Protein AF-A0AAD9SG92-F1 (afdb_monomer_lite)

Organism: Phomopsis amygdali (NCBI:txid1214568)

Foldseek 3Di:
DDDDDDDDDDPDDPDPPPDPDPDDDDDDDDDDDDDDDPPPDPDAFAEDQDPVVVLVVLVVLLVVVVVVLCVVPPPDPDCPDPPDDDPVVSVVVNVVSLVVSLVVVLVSQQSYDYVNHGGHSVCCCVPRVDDPPPPPPDDDDDDDDDDDDPDPPPPDDDDDVVVVVVVVVVVVVVVVVVVVVVVCVVPVVVVVVVVVVVVVVVVVVVVVVVVVVVVVVVVVVVVPPDDDDDDDDDPPCPVCVVVVVCVVPPDDPCPVVVVVVVVVVVVVVVVCVVCVVVVVVVVVVVVVVVVVVVVVD

Secondary structure (DSSP, 8-state):
-------------SS-SSS------------------TT--SS--EEES-HHHHHHHHHHHHHHHHHHHHHHS---TT--STTS-S-HHHHHHHHHHHHHHHHHHHHHGGGEEETTEEPPTTTHHHHHS--TT---S-----------------------HHHHHHHHHHHHHHHHHHHHHHHHHHHHHHHHHHHHHHHHHHHHHHHHHHHHHHHHHHHHHHHTSPPPP-----TTGGGSHHHHTTTTSPPPTTHHHHHHHHHHHHHHHHHHHHHHHHHHHHHHHHHHHHHHHHHT-

Sequence (297 aa):
MNKPARRRSSYKNIEDQQQQTNASSSTSNSSNSNNGNVMDGAHRKIELQSPEDLTFLINNVRRAAEEHINAAFPPVDGQDDAAAGEDELRVRIERLVTDYISQTFTLAAPNLSINGFDLDAKTFPAVYLGSPATSSSGRNLRRRGGDSQPQEEVQYEAFDARRRARVEELAREEEDLMREIAALKRRVPAAAAKTYADGFWEGVRVDEEALAKALEAAAAAAAALPGGQDQEEDEEDRKNGSKTILDGIGPLERQAGVEASYEGVVETLGRLKREMPATVAKMERARVAGEYVVTER

pLDDT: mean 75.0, std 22.47, range [32.25, 98.25]

Structure (mmCIF, N/CA/C/O backbone):
data_AF-A0AAD9SG92-F1
#
_entry.id   AF-A0AAD9SG92-F1
#
loop_
_atom_site.group_PDB
_atom_site.id
_atom_site.type_symbol
_atom_site.label_atom_id
_atom_site.label_alt_id
_atom_site.label_comp_id
_atom_site.label_asym_id
_atom_site.label_entity_id
_atom_site.label_seq_id
_atom_site.pdbx_PDB_ins_code
_atom_site.Cartn_x
_atom_site.Cartn_y
_atom_site.Cartn_z
_atom_site.occupancy
_atom_site.B_iso_or_equiv
_atom_site.auth_seq_id
_atom_site.auth_comp_id
_atom_site.auth_asym_id
_atom_site.auth_atom_id
_atom_site.pdbx_PDB_model_num
ATOM 1 N N . MET A 1 1 ? 65.707 -33.047 -11.954 1.00 39.81 1 MET A N 1
ATOM 2 C CA . MET A 1 1 ? 66.405 -31.846 -11.452 1.00 39.81 1 MET A CA 1
ATOM 3 C C . MET A 1 1 ? 65.447 -30.656 -11.446 1.00 39.81 1 MET A C 1
ATOM 5 O O . MET A 1 1 ? 64.705 -30.504 -12.400 1.00 39.81 1 MET A O 1
ATOM 9 N N . ASN A 1 2 ? 65.503 -29.874 -10.361 1.00 39.81 2 ASN A N 1
ATOM 10 C CA . ASN A 1 2 ? 64.906 -28.558 -10.056 1.00 39.81 2 ASN A CA 1
ATOM 11 C C . ASN A 1 2 ? 63.372 -28.346 -9.972 1.00 39.81 2 ASN A C 1
ATOM 13 O O . ASN A 1 2 ? 62.651 -28.229 -10.953 1.00 39.81 2 ASN A O 1
ATOM 17 N N . LYS A 1 3 ? 62.939 -28.209 -8.708 1.00 43.59 3 LYS A N 1
ATOM 18 C CA . LYS A 1 3 ? 61.742 -27.545 -8.143 1.00 43.59 3 LYS A CA 1
ATOM 19 C C . LYS A 1 3 ? 61.950 -25.997 -8.086 1.00 43.59 3 LYS A C 1
ATOM 21 O O . LYS A 1 3 ? 63.087 -25.586 -8.301 1.00 43.59 3 LYS A O 1
ATOM 26 N N . PRO A 1 4 ? 61.038 -25.171 -7.501 1.00 60.19 4 PRO A N 1
ATOM 27 C CA . PRO A 1 4 ? 59.568 -25.053 -7.654 1.00 60.19 4 PRO A CA 1
ATOM 28 C C . PRO A 1 4 ? 59.048 -23.579 -7.663 1.00 60.19 4 PRO A C 1
ATOM 30 O O . PRO A 1 4 ? 59.747 -22.677 -7.225 1.00 60.19 4 PRO A O 1
ATOM 33 N N . ALA A 1 5 ? 57.760 -23.356 -7.973 1.00 47.22 5 ALA A N 1
ATOM 34 C CA . ALA A 1 5 ? 56.862 -22.482 -7.185 1.00 47.22 5 ALA A CA 1
ATOM 35 C C . ALA A 1 5 ? 55.392 -22.663 -7.619 1.00 47.22 5 ALA A C 1
ATOM 37 O O . ALA A 1 5 ? 54.997 -22.327 -8.729 1.00 47.22 5 ALA A O 1
ATOM 38 N N . ARG A 1 6 ? 54.571 -23.209 -6.715 1.00 52.03 6 ARG A N 1
ATOM 39 C CA . ARG A 1 6 ? 53.101 -23.212 -6.777 1.00 52.03 6 ARG A CA 1
ATOM 40 C C . ARG A 1 6 ? 52.584 -21.964 -6.062 1.00 52.03 6 ARG A C 1
ATOM 42 O O . ARG A 1 6 ? 53.073 -21.705 -4.965 1.00 52.03 6 ARG A O 1
ATOM 49 N N . ARG A 1 7 ? 51.497 -21.348 -6.544 1.00 49.50 7 ARG A N 1
ATOM 50 C CA . ARG A 1 7 ? 50.403 -20.869 -5.674 1.00 49.50 7 ARG A CA 1
ATOM 51 C C . ARG A 1 7 ? 49.099 -20.619 -6.445 1.00 49.50 7 ARG A C 1
ATOM 53 O O . ARG A 1 7 ? 49.091 -20.051 -7.525 1.00 49.50 7 ARG A O 1
ATOM 60 N N . ARG A 1 8 ? 48.028 -21.146 -5.845 1.00 45.16 8 ARG A N 1
ATOM 61 C CA . ARG A 1 8 ? 46.594 -21.029 -6.158 1.00 45.16 8 ARG A CA 1
ATOM 62 C C . ARG A 1 8 ? 46.022 -19.722 -5.577 1.00 45.16 8 ARG A C 1
ATOM 64 O O . ARG A 1 8 ? 46.641 -19.168 -4.671 1.00 45.16 8 ARG A O 1
ATOM 71 N N . SER A 1 9 ? 44.761 -19.434 -5.936 1.00 36.25 9 SER A N 1
ATOM 72 C CA . SER A 1 9 ? 43.824 -18.454 -5.334 1.00 36.25 9 SER A CA 1
ATOM 73 C C . SER A 1 9 ? 43.926 -17.061 -5.972 1.00 36.25 9 SER A C 1
ATOM 75 O O . SER A 1 9 ? 45.031 -16.576 -6.152 1.00 36.25 9 SER A O 1
ATOM 77 N N . SER A 1 10 ? 42.847 -16.388 -6.385 1.00 46.06 10 SER A N 1
ATOM 78 C CA . SER A 1 10 ? 41.641 -16.136 -5.586 1.00 46.06 10 SER A CA 1
ATOM 79 C C . SER A 1 10 ? 40.408 -15.747 -6.427 1.00 46.06 10 SER A C 1
ATOM 81 O O . SER A 1 10 ? 40.326 -14.632 -6.936 1.00 46.06 10 SER A O 1
ATOM 83 N N . TYR A 1 11 ? 39.400 -16.624 -6.472 1.00 40.91 11 TYR A N 1
ATOM 84 C CA . TYR A 1 11 ? 37.999 -16.190 -6.451 1.00 40.91 11 TYR A CA 1
ATOM 85 C C . TYR A 1 11 ? 37.641 -15.998 -4.975 1.00 40.91 11 TYR A C 1
ATOM 87 O O . TYR A 1 11 ? 37.481 -16.979 -4.252 1.00 40.91 11 TYR A O 1
ATOM 95 N N . LYS A 1 12 ? 37.636 -14.747 -4.512 1.00 45.66 12 LYS A N 1
ATOM 96 C CA . LYS A 1 12 ? 37.085 -14.315 -3.220 1.00 45.66 12 LYS A CA 1
ATOM 97 C C . LYS A 1 12 ? 36.934 -12.797 -3.261 1.00 45.66 12 LYS A C 1
ATOM 99 O O . LYS A 1 12 ? 37.864 -12.063 -2.963 1.00 45.66 12 LYS A O 1
ATOM 104 N N . ASN A 1 13 ? 35.775 -12.353 -3.711 1.00 49.06 13 ASN A N 1
ATOM 105 C CA . ASN A 1 13 ? 35.203 -11.045 -3.425 1.00 49.06 13 ASN A CA 1
ATOM 106 C C . ASN A 1 13 ? 33.699 -11.300 -3.392 1.00 49.06 13 ASN A C 1
ATOM 108 O O . ASN A 1 13 ? 33.213 -12.013 -4.264 1.00 49.06 13 ASN A O 1
ATOM 112 N N . ILE A 1 14 ? 33.003 -10.737 -2.403 1.00 48.69 14 ILE A N 1
ATOM 113 C CA . ILE A 1 14 ? 31.664 -11.125 -1.910 1.00 48.69 14 ILE A CA 1
ATOM 114 C C . ILE A 1 14 ? 31.737 -12.199 -0.803 1.00 48.69 14 ILE A C 1
ATOM 116 O O . ILE A 1 14 ? 31.305 -13.320 -1.012 1.00 48.69 14 ILE A O 1
ATOM 120 N N . GLU A 1 15 ? 32.323 -11.860 0.357 1.00 51.66 15 GLU A N 1
ATOM 121 C CA . GLU A 1 15 ? 31.832 -12.334 1.680 1.00 51.66 15 GLU A CA 1
ATOM 122 C C . GLU A 1 15 ? 32.485 -11.682 2.921 1.00 51.66 15 GLU A C 1
ATOM 124 O O . GLU A 1 15 ? 32.114 -12.032 4.030 1.00 51.66 15 GLU A O 1
ATOM 129 N N . ASP A 1 16 ? 33.359 -10.672 2.788 1.00 44.03 16 ASP A N 1
ATOM 130 C CA . ASP A 1 16 ? 34.022 -10.027 3.947 1.00 44.03 16 ASP A CA 1
ATOM 131 C C . ASP A 1 16 ? 33.776 -8.501 4.044 1.00 44.03 16 ASP A C 1
ATOM 133 O O . ASP A 1 16 ? 34.681 -7.721 4.329 1.00 44.03 16 ASP A O 1
ATOM 137 N N . GLN A 1 17 ? 32.533 -8.045 3.834 1.00 45.56 17 GLN A N 1
ATOM 138 C CA . GLN A 1 17 ? 32.073 -6.730 4.338 1.00 45.56 17 GLN A CA 1
ATOM 139 C C . GLN A 1 17 ? 31.156 -6.850 5.567 1.00 45.56 17 GLN A C 1
ATOM 141 O O . GLN A 1 17 ? 30.499 -5.895 5.970 1.00 45.56 17 GLN A O 1
ATOM 146 N N . GLN A 1 18 ? 31.148 -8.017 6.210 1.00 49.84 18 GLN A N 1
ATOM 147 C CA . GLN A 1 18 ? 30.479 -8.241 7.487 1.00 49.84 18 GLN A CA 1
ATOM 148 C C . GLN A 1 18 ? 31.439 -8.963 8.430 1.00 49.84 18 GLN A C 1
ATOM 150 O O . GLN A 1 18 ? 31.379 -10.180 8.522 1.00 49.84 18 GLN A O 1
ATOM 155 N N . GLN A 1 19 ? 32.336 -8.207 9.079 1.00 50.66 19 GLN A N 1
ATOM 156 C CA . GLN A 1 19 ? 32.990 -8.487 10.379 1.00 50.66 19 GLN A CA 1
ATOM 157 C C . GLN A 1 19 ? 34.381 -7.832 10.446 1.00 50.66 19 GLN A C 1
ATOM 159 O O . GLN A 1 19 ? 35.392 -8.518 10.349 1.00 50.66 19 GLN A O 1
ATOM 164 N N . GLN A 1 20 ? 34.437 -6.504 10.627 1.00 45.53 20 GLN A N 1
ATOM 165 C CA . GLN A 1 20 ? 35.488 -5.802 11.397 1.00 45.53 20 GLN A CA 1
ATOM 166 C C . GLN A 1 20 ? 35.261 -4.279 11.395 1.00 45.53 20 GLN A C 1
ATOM 168 O O . GLN A 1 20 ? 36.028 -3.512 10.830 1.00 45.53 20 GLN A O 1
ATOM 173 N N . THR A 1 21 ? 34.214 -3.828 12.085 1.00 39.38 21 THR A N 1
ATOM 174 C CA . THR A 1 21 ? 34.150 -2.469 12.656 1.00 39.38 21 THR A CA 1
ATOM 175 C C . THR A 1 21 ? 33.446 -2.533 14.011 1.00 39.38 21 THR A C 1
ATOM 177 O O . THR A 1 21 ? 32.389 -1.951 14.210 1.00 39.38 21 THR A O 1
ATOM 180 N N . ASN A 1 22 ? 34.026 -3.289 14.944 1.00 40.34 22 ASN A N 1
ATOM 181 C CA . ASN A 1 22 ? 33.689 -3.231 16.365 1.00 40.34 22 ASN A CA 1
ATOM 182 C C . ASN A 1 22 ? 34.985 -3.015 17.149 1.00 40.34 22 ASN A C 1
ATOM 184 O O . ASN A 1 22 ? 35.621 -3.982 17.549 1.00 40.34 22 ASN A O 1
ATOM 188 N N . ALA A 1 23 ? 35.386 -1.750 17.300 1.00 36.56 23 ALA A N 1
ATOM 189 C CA . ALA A 1 23 ? 36.148 -1.218 18.436 1.00 36.56 23 ALA A CA 1
ATOM 190 C C . ALA A 1 23 ? 36.556 0.231 18.133 1.00 36.56 23 ALA A C 1
ATOM 192 O O . ALA A 1 23 ? 37.613 0.457 17.552 1.00 36.56 23 ALA A O 1
ATOM 193 N N . SER A 1 24 ? 35.715 1.203 18.503 1.00 37.16 24 SER A N 1
ATOM 194 C CA . SER A 1 24 ? 36.112 2.547 18.967 1.00 37.16 24 SER A CA 1
ATOM 195 C C . SER A 1 24 ? 34.866 3.337 19.365 1.00 37.16 24 SER A C 1
ATOM 197 O O . SER A 1 24 ? 34.124 3.865 18.546 1.00 37.16 24 SER A O 1
ATOM 199 N N . SER A 1 25 ? 34.651 3.363 20.670 1.00 35.06 25 SER A N 1
ATOM 200 C CA . SER A 1 25 ? 33.728 4.190 21.435 1.00 35.06 25 SER A CA 1
ATOM 201 C C . SER A 1 25 ? 33.950 5.697 21.244 1.00 35.06 25 SER A C 1
ATOM 203 O O . SER A 1 25 ? 35.076 6.163 21.403 1.00 35.06 25 SER A O 1
ATOM 205 N N . SER A 1 26 ? 32.877 6.473 21.057 1.00 32.72 26 SER A N 1
ATOM 206 C CA . SER A 1 26 ? 32.620 7.687 21.859 1.00 32.72 26 SER A CA 1
ATOM 207 C C . SER A 1 26 ? 31.221 8.279 21.608 1.00 32.72 26 SER A C 1
ATOM 209 O O . SER A 1 26 ? 30.942 8.926 20.609 1.00 32.72 26 SER A O 1
ATOM 211 N N . THR A 1 27 ? 30.350 8.025 22.586 1.00 34.97 27 THR A N 1
ATOM 212 C CA . THR A 1 27 ? 29.541 9.026 23.300 1.00 34.97 27 THR A CA 1
ATOM 213 C C . THR A 1 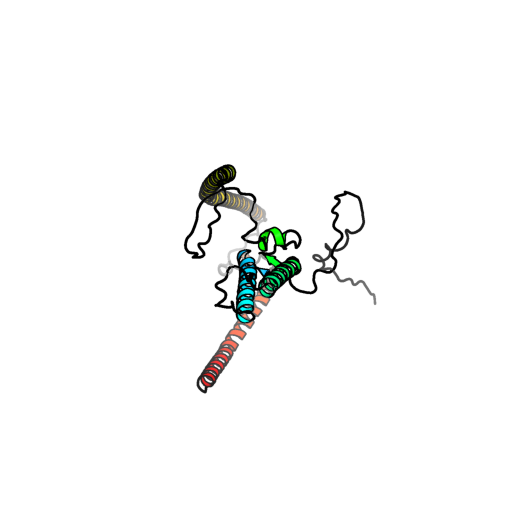27 ? 28.572 9.918 22.510 1.00 34.97 27 THR A C 1
ATOM 215 O O . THR A 1 27 ? 28.905 11.020 22.086 1.00 34.97 27 THR A O 1
ATOM 218 N N . SER A 1 28 ? 27.291 9.546 22.522 1.00 37.75 28 SER A N 1
ATOM 219 C CA . SER A 1 28 ? 26.209 10.514 22.759 1.00 37.75 28 SER A CA 1
ATOM 220 C C . SER A 1 28 ? 25.032 9.841 23.466 1.00 37.75 28 SER A C 1
ATOM 222 O O . SER A 1 28 ? 24.484 8.838 23.020 1.00 37.75 28 SER A O 1
ATOM 224 N N . ASN A 1 29 ? 24.704 10.401 24.628 1.00 38.34 29 ASN A N 1
ATOM 225 C CA . ASN A 1 29 ? 23.563 10.069 25.468 1.00 38.34 29 ASN A CA 1
ATOM 226 C C . ASN A 1 29 ? 22.246 10.236 24.700 1.00 38.34 29 ASN A C 1
ATOM 228 O O . ASN A 1 29 ? 21.940 11.337 24.251 1.00 38.34 29 ASN A O 1
ATOM 232 N N . SER A 1 30 ? 21.406 9.205 24.710 1.00 32.25 30 SER A N 1
ATOM 233 C CA . SER A 1 30 ? 19.964 9.403 24.831 1.00 32.25 30 SER A CA 1
ATOM 234 C C . SER A 1 30 ? 19.439 8.373 25.821 1.00 32.25 30 SER A C 1
ATOM 236 O O . SER A 1 30 ? 19.411 7.170 25.573 1.00 32.25 30 SER A O 1
ATOM 238 N N . SER A 1 31 ? 19.147 8.869 27.013 1.00 40.81 31 SER A N 1
ATOM 239 C CA . SER A 1 31 ? 18.538 8.166 28.129 1.00 40.81 31 SER A CA 1
ATOM 240 C C . SER A 1 31 ? 17.199 7.557 27.715 1.00 40.81 31 SER A C 1
ATOM 242 O O . SER A 1 31 ? 16.202 8.272 27.656 1.00 40.81 31 SER A O 1
ATOM 244 N N . ASN A 1 32 ? 17.164 6.244 27.479 1.00 38.31 32 ASN A N 1
ATOM 245 C CA . ASN A 1 32 ? 15.918 5.489 27.433 1.00 38.31 32 ASN A CA 1
ATOM 246 C C . ASN A 1 32 ? 15.883 4.532 28.628 1.00 38.31 32 ASN A C 1
ATOM 248 O O . ASN A 1 32 ? 16.367 3.402 28.577 1.00 38.31 32 ASN A O 1
ATOM 252 N N . SER A 1 33 ? 15.354 5.033 29.743 1.00 43.56 33 SER A N 1
ATOM 253 C CA . SER A 1 33 ? 14.901 4.189 30.842 1.00 43.56 33 SER A CA 1
ATOM 254 C C . SER A 1 33 ? 13.787 3.289 30.326 1.00 43.56 33 SER A C 1
ATOM 256 O O . SER A 1 33 ? 12.711 3.787 30.020 1.00 43.56 33 SER A O 1
ATOM 258 N N . ASN A 1 34 ? 14.040 1.984 30.247 1.00 41.41 34 ASN A N 1
ATOM 259 C CA . ASN A 1 34 ? 13.085 0.954 30.661 1.00 41.41 34 ASN A CA 1
ATOM 260 C C . ASN A 1 34 ? 13.789 -0.404 30.739 1.00 41.41 34 ASN A C 1
ATOM 262 O O . ASN A 1 34 ? 13.730 -1.243 29.845 1.00 41.41 34 ASN A O 1
ATOM 266 N N . ASN A 1 35 ? 14.460 -0.603 31.872 1.00 49.84 35 ASN A N 1
ATOM 267 C CA . ASN A 1 35 ? 14.677 -1.930 32.427 1.00 49.84 35 ASN A CA 1
ATOM 268 C C . ASN A 1 35 ? 13.321 -2.501 32.861 1.00 49.84 35 ASN A C 1
ATOM 270 O O . ASN A 1 35 ? 12.731 -1.994 33.814 1.00 49.84 35 ASN A O 1
ATOM 274 N N . GLY A 1 36 ? 12.865 -3.569 32.205 1.00 39.88 36 GLY A N 1
ATOM 275 C CA . GLY A 1 36 ? 11.794 -4.413 32.736 1.00 39.88 36 GLY A CA 1
ATOM 276 C C . GLY A 1 36 ? 10.981 -5.153 31.681 1.00 39.88 36 GLY A C 1
ATOM 277 O O . GLY A 1 36 ? 9.888 -4.706 31.373 1.00 39.88 36 GLY A O 1
ATOM 278 N N . ASN A 1 37 ? 11.509 -6.256 31.136 1.00 43.06 37 ASN A N 1
ATOM 279 C CA . ASN A 1 37 ? 10.926 -7.610 31.230 1.00 43.06 37 ASN A CA 1
ATOM 280 C C . ASN A 1 37 ? 11.642 -8.561 30.253 1.00 43.06 37 ASN A C 1
ATOM 282 O O . ASN A 1 37 ? 11.245 -8.745 29.108 1.00 43.06 37 ASN A O 1
ATOM 286 N N . VAL A 1 38 ? 12.716 -9.199 30.715 1.00 43.81 38 VAL A N 1
ATOM 287 C CA . VAL A 1 38 ? 13.363 -10.310 30.001 1.00 43.81 38 VAL A CA 1
ATOM 288 C C . VAL A 1 38 ? 12.619 -11.598 30.370 1.00 43.81 38 VAL A C 1
ATOM 290 O O . VAL A 1 38 ? 13.134 -12.388 31.148 1.00 43.81 38 VAL A O 1
ATOM 293 N N . MET A 1 39 ? 11.377 -11.752 29.895 1.00 49.69 39 MET A N 1
ATOM 294 C CA . MET A 1 39 ? 10.595 -13.009 29.917 1.00 49.69 39 MET A CA 1
ATOM 295 C C . MET A 1 39 ? 9.552 -13.079 28.777 1.00 49.69 39 MET A C 1
ATOM 297 O O . MET A 1 39 ? 8.598 -13.847 28.865 1.00 49.69 39 MET A O 1
ATOM 301 N N . ASP A 1 40 ? 9.694 -12.294 27.707 1.00 51.31 40 ASP A N 1
ATOM 302 C CA . ASP A 1 40 ? 8.686 -12.227 26.640 1.00 51.31 40 ASP A CA 1
ATOM 303 C C . ASP A 1 40 ? 9.164 -13.031 25.417 1.00 51.31 40 ASP A C 1
ATOM 305 O O . ASP A 1 40 ? 10.058 -12.593 24.694 1.00 51.31 40 ASP A O 1
ATOM 309 N N . GLY A 1 41 ? 8.653 -14.256 25.219 1.00 56.00 41 GLY A N 1
ATOM 310 C CA . GLY A 1 41 ? 8.983 -15.030 24.009 1.00 56.00 41 GLY A CA 1
ATOM 311 C C . GLY A 1 41 ? 8.959 -16.559 24.072 1.00 56.00 41 GLY A C 1
ATOM 312 O O . GLY A 1 41 ? 9.518 -17.190 23.178 1.00 56.00 41 GLY A O 1
ATOM 313 N N . ALA A 1 42 ? 8.339 -17.198 25.070 1.00 61.53 42 ALA A N 1
ATOM 314 C CA . ALA A 1 42 ? 8.137 -18.654 25.003 1.00 61.53 42 ALA A CA 1
ATOM 315 C C . ALA A 1 42 ? 6.990 -19.051 24.047 1.00 61.53 42 ALA A C 1
ATOM 317 O O . ALA A 1 42 ? 6.990 -20.152 23.494 1.00 61.53 42 ALA A O 1
ATOM 318 N N . HIS A 1 43 ? 6.025 -18.153 23.818 1.00 70.88 43 HIS A N 1
ATOM 319 C CA . HIS A 1 43 ? 4.826 -18.414 23.022 1.00 70.88 43 HIS A CA 1
ATOM 320 C C . HIS A 1 43 ? 4.536 -17.253 22.070 1.00 70.88 43 HIS A C 1
ATOM 322 O O . HIS A 1 43 ? 4.873 -16.105 22.352 1.00 70.88 43 HIS A O 1
ATOM 328 N N . ARG A 1 44 ? 3.931 -17.563 20.917 1.00 85.31 44 ARG A N 1
ATOM 329 C CA . ARG A 1 44 ? 3.493 -16.541 19.961 1.00 85.31 44 ARG A CA 1
ATOM 330 C C . ARG A 1 44 ? 2.343 -15.741 20.567 1.00 85.31 44 ARG A C 1
ATOM 332 O O . ARG A 1 44 ? 1.426 -16.338 21.129 1.00 85.31 44 ARG A O 1
ATOM 339 N N . LYS A 1 45 ? 2.397 -14.419 20.402 1.00 90.75 45 LYS A N 1
ATOM 340 C CA . LYS A 1 45 ? 1.280 -13.525 20.711 1.00 90.75 45 LYS A CA 1
ATOM 341 C C . LYS A 1 45 ? 0.075 -13.869 19.835 1.00 90.75 45 LYS A C 1
ATOM 343 O O . LYS A 1 45 ? 0.224 -14.400 18.730 1.00 90.75 45 LYS A O 1
ATOM 348 N N . ILE A 1 46 ? -1.113 -13.608 20.363 1.00 92.19 46 ILE A N 1
ATOM 349 C CA . ILE A 1 46 ? -2.375 -13.805 19.658 1.00 92.19 46 ILE A CA 1
ATOM 350 C C . ILE A 1 46 ? -2.668 -12.520 18.881 1.00 92.19 46 ILE A C 1
ATOM 352 O O . ILE A 1 46 ? -2.935 -11.483 19.482 1.00 92.19 46 ILE A O 1
ATOM 356 N N . GLU A 1 47 ? -2.617 -12.610 17.554 1.0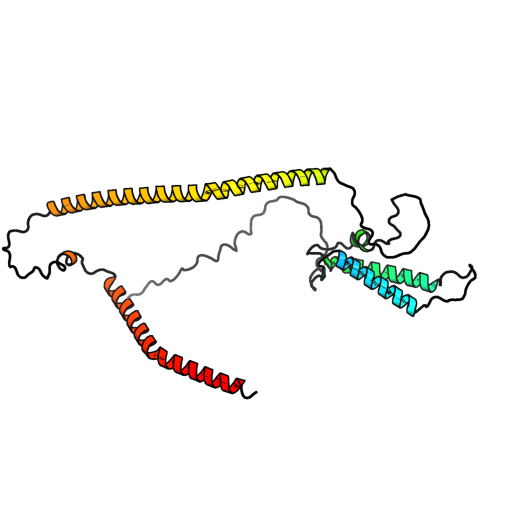0 93.38 47 GLU A N 1
ATOM 357 C CA . GLU A 1 47 ? -2.923 -11.504 16.645 1.00 93.38 47 GLU A CA 1
ATOM 358 C C . GLU A 1 47 ? -4.426 -11.447 16.350 1.00 93.38 47 GLU A C 1
ATOM 360 O O . GLU A 1 47 ? -5.019 -12.424 15.885 1.00 93.38 47 GLU A O 1
ATOM 365 N N . LEU A 1 48 ? -5.024 -10.283 16.569 1.00 92.88 48 LEU A N 1
ATOM 366 C CA . LEU A 1 48 ? -6.393 -9.952 16.193 1.00 92.88 48 LEU A CA 1
ATOM 367 C C . LEU A 1 48 ? -6.380 -9.076 14.935 1.00 92.88 48 LEU A C 1
ATOM 369 O O . LEU A 1 48 ? -5.503 -8.221 14.769 1.00 92.88 48 LEU A O 1
ATOM 373 N N . GLN A 1 49 ? -7.350 -9.293 14.042 1.00 91.00 49 GLN A N 1
ATOM 374 C CA . GLN A 1 49 ? -7.460 -8.532 12.791 1.00 91.00 49 GLN A CA 1
ATOM 375 C C . GLN A 1 49 ? -8.015 -7.130 13.051 1.00 91.00 49 GLN A C 1
ATOM 377 O O . GLN A 1 49 ? -7.686 -6.174 12.349 1.00 91.00 49 GLN A O 1
ATOM 382 N N . SER A 1 50 ? -8.868 -6.995 14.066 1.00 90.12 50 SER A N 1
ATOM 383 C CA . SER A 1 50 ? -9.533 -5.738 14.383 1.00 90.12 50 SER A CA 1
ATOM 384 C C . SER A 1 50 ? -9.715 -5.545 15.896 1.00 90.12 50 SER A C 1
ATOM 386 O O . SER A 1 50 ? -9.725 -6.516 16.658 1.00 90.12 50 SER A O 1
ATOM 388 N N . PRO A 1 51 ? -9.884 -4.295 16.365 1.00 89.00 51 PRO A N 1
ATOM 389 C CA . PRO A 1 51 ? -10.314 -4.034 17.739 1.00 89.00 51 PRO A CA 1
ATOM 390 C C . PRO A 1 51 ? -11.742 -4.525 18.023 1.00 89.00 51 PRO A C 1
ATOM 392 O O . PRO A 1 51 ? -12.076 -4.769 19.181 1.00 89.00 51 PRO A O 1
ATOM 395 N N . GLU A 1 52 ? -12.568 -4.713 16.991 1.00 89.75 52 GLU A N 1
ATOM 396 C CA . GLU A 1 52 ? -13.926 -5.259 17.113 1.00 89.75 52 GLU A CA 1
ATOM 397 C C . GLU A 1 52 ? -13.907 -6.747 17.485 1.00 89.75 52 GLU A C 1
ATOM 399 O O . GLU A 1 52 ? -14.750 -7.208 18.252 1.00 89.75 52 GLU A O 1
ATOM 404 N N . ASP A 1 53 ? -12.899 -7.496 17.031 1.00 91.25 53 ASP A N 1
ATOM 405 C CA . ASP A 1 53 ? -12.733 -8.906 17.402 1.00 91.25 53 ASP A CA 1
ATOM 406 C C . ASP A 1 53 ? -12.525 -9.043 18.919 1.00 91.25 53 ASP A C 1
ATOM 408 O O . ASP A 1 53 ? -13.086 -9.927 19.569 1.00 91.25 53 ASP A O 1
ATOM 412 N N . LEU A 1 54 ? -11.735 -8.138 19.506 1.00 90.62 54 LEU A N 1
ATOM 413 C CA . LEU A 1 54 ? -11.456 -8.127 20.939 1.00 90.62 54 LEU A CA 1
ATOM 414 C C . LEU A 1 54 ? -12.715 -7.809 21.755 1.00 90.62 54 LEU A C 1
ATOM 416 O O . LEU A 1 54 ? -12.994 -8.484 22.749 1.00 90.62 54 LEU A O 1
ATOM 420 N N . THR A 1 55 ? -13.485 -6.799 21.345 1.00 91.44 55 THR A N 1
ATOM 421 C CA . THR A 1 55 ? -14.736 -6.441 22.030 1.00 91.44 55 THR A CA 1
ATOM 422 C C . THR A 1 55 ? -15.774 -7.550 21.887 1.00 91.44 55 THR A C 1
ATOM 424 O O . THR A 1 55 ? -16.452 -7.881 22.861 1.00 91.44 55 THR A O 1
ATOM 427 N N . PHE A 1 56 ? -15.843 -8.199 20.722 1.00 92.19 56 PHE A N 1
ATOM 428 C CA . PHE A 1 56 ? -16.681 -9.371 20.499 1.00 92.19 56 PHE A CA 1
ATOM 429 C C . PHE A 1 56 ? -16.322 -10.520 21.448 1.00 92.19 56 PHE A C 1
ATOM 431 O O . PHE A 1 56 ? -17.215 -11.088 22.076 1.00 92.19 56 PHE A O 1
ATOM 438 N N . LEU A 1 57 ? -15.033 -10.837 21.616 1.00 93.12 57 LEU A N 1
ATOM 439 C CA . LEU A 1 57 ? -14.582 -11.877 22.549 1.00 93.12 57 LEU A CA 1
ATOM 440 C C . LEU A 1 57 ? -14.988 -11.563 23.995 1.00 93.12 57 LEU A C 1
ATOM 442 O O . LEU A 1 57 ? -15.516 -12.437 24.685 1.00 93.12 57 LEU A O 1
ATOM 446 N N . ILE A 1 58 ? -14.797 -10.319 24.440 1.00 92.50 58 ILE A N 1
ATOM 447 C CA . ILE A 1 58 ? -15.191 -9.874 25.785 1.00 92.50 58 ILE A CA 1
ATOM 448 C C . ILE A 1 58 ? -16.709 -10.010 25.973 1.00 92.50 58 ILE A C 1
ATOM 450 O O . ILE A 1 58 ? -17.160 -10.577 26.970 1.00 92.50 58 ILE A O 1
ATOM 454 N N . ASN A 1 59 ? -17.502 -9.540 25.008 1.00 92.38 59 ASN A N 1
ATOM 455 C CA . ASN A 1 59 ? -18.963 -9.587 25.074 1.00 92.38 59 ASN A CA 1
ATOM 456 C C . ASN A 1 59 ? -19.504 -11.018 25.005 1.00 92.38 59 ASN A C 1
ATOM 458 O O . ASN A 1 59 ? -20.441 -11.355 25.724 1.00 92.38 59 ASN A O 1
ATOM 462 N N . ASN A 1 60 ? -18.895 -11.883 24.194 1.00 95.12 60 ASN A N 1
ATOM 463 C CA . ASN A 1 60 ? -19.280 -13.285 24.112 1.00 95.12 60 ASN A CA 1
ATOM 464 C C . ASN A 1 60 ? -19.017 -14.020 25.435 1.00 95.12 60 ASN A C 1
ATOM 466 O O . ASN A 1 60 ? -19.869 -14.780 25.887 1.00 95.12 60 ASN A O 1
ATOM 470 N N . VAL A 1 61 ? -17.876 -13.757 26.086 1.00 95.31 61 VAL A N 1
ATOM 471 C CA . VAL A 1 61 ? -17.574 -14.316 27.415 1.00 95.31 61 VAL A CA 1
ATOM 472 C C . VAL A 1 61 ? -18.540 -13.782 28.471 1.00 95.31 61 VAL A C 1
ATOM 474 O O . VAL A 1 61 ? -19.037 -14.566 29.275 1.00 95.31 61 VAL A O 1
ATOM 477 N N . ARG A 1 62 ? -18.849 -12.478 28.457 1.00 93.94 62 ARG A N 1
ATOM 478 C CA . ARG A 1 62 ? -19.839 -11.879 29.368 1.00 93.94 62 ARG A CA 1
ATOM 479 C C . ARG A 1 62 ? -21.219 -12.514 29.201 1.00 93.94 62 ARG A C 1
ATOM 481 O O . ARG A 1 62 ? -21.779 -12.986 30.182 1.00 93.94 62 ARG A O 1
ATOM 488 N N . ARG A 1 63 ? -21.714 -12.630 27.967 1.00 94.06 63 ARG A N 1
ATOM 489 C CA . ARG A 1 63 ? -23.001 -13.276 27.676 1.00 94.06 63 ARG A CA 1
ATOM 490 C C . ARG A 1 63 ? -23.025 -14.736 28.134 1.00 94.06 63 ARG A C 1
ATOM 492 O O . ARG A 1 63 ? -23.966 -15.150 28.798 1.00 94.06 63 ARG A O 1
ATOM 499 N N . ALA A 1 64 ? -21.980 -15.505 27.830 1.00 95.75 64 ALA A N 1
ATOM 500 C CA . ALA A 1 64 ? -21.888 -16.899 28.267 1.00 95.75 64 ALA A CA 1
ATOM 501 C C . ALA A 1 64 ? -21.858 -17.022 29.802 1.00 95.75 64 ALA A C 1
ATOM 503 O O . ALA A 1 64 ? -22.445 -17.945 30.368 1.00 95.75 64 ALA A O 1
ATOM 504 N N . ALA A 1 65 ? -21.199 -16.083 30.485 1.00 93.88 65 ALA A N 1
ATOM 505 C CA . ALA A 1 65 ? -21.194 -16.019 31.939 1.00 93.88 65 ALA A CA 1
ATOM 506 C C . ALA A 1 65 ? -22.586 -15.700 32.503 1.00 93.88 65 ALA A C 1
ATOM 508 O O . ALA A 1 65 ? -23.021 -16.370 33.435 1.00 93.88 65 ALA A O 1
ATOM 509 N N . GLU A 1 66 ? -23.305 -14.738 31.925 1.00 91.75 66 GLU A N 1
ATOM 510 C CA . GLU A 1 66 ? -24.681 -14.398 32.309 1.00 91.75 66 GLU A CA 1
ATOM 511 C C . GLU A 1 66 ? -25.638 -15.577 32.108 1.00 91.75 66 GLU A C 1
ATOM 513 O O . GLU A 1 66 ? -26.398 -15.913 33.013 1.00 91.75 66 GLU A O 1
ATOM 518 N N . GLU A 1 67 ? -25.568 -16.260 30.963 1.00 93.38 67 GLU A N 1
ATOM 519 C CA . GLU A 1 67 ? -26.354 -17.469 30.689 1.00 93.38 67 GLU A CA 1
ATOM 520 C C . GLU A 1 67 ? -26.091 -18.559 31.738 1.00 93.38 67 GLU A C 1
ATOM 522 O O . GLU A 1 67 ? -27.029 -19.163 32.261 1.00 93.38 67 GLU A O 1
ATOM 527 N N . HIS A 1 68 ? -24.824 -18.776 32.102 1.00 92.25 68 HIS A N 1
ATOM 528 C CA . HIS A 1 68 ? -24.453 -19.772 33.104 1.00 92.25 68 HIS A CA 1
ATOM 529 C C . HIS A 1 68 ? -24.877 -19.368 34.526 1.00 92.25 68 HIS A C 1
ATOM 531 O O . HIS A 1 68 ? -25.276 -20.225 35.316 1.00 92.25 68 HIS A O 1
ATOM 537 N N . ILE A 1 69 ? -24.818 -18.077 34.866 1.00 90.94 69 ILE A N 1
ATOM 538 C CA . ILE A 1 69 ? -25.324 -17.556 36.143 1.00 90.94 69 ILE A CA 1
ATOM 539 C C . ILE A 1 69 ? -26.843 -17.725 36.208 1.00 90.94 69 ILE A C 1
ATOM 541 O O . ILE A 1 69 ? -27.342 -18.234 37.205 1.00 90.94 69 ILE A O 1
ATOM 545 N N . ASN A 1 70 ? -27.567 -17.392 35.137 1.00 89.81 70 ASN A N 1
ATOM 546 C CA . ASN A 1 70 ? -29.020 -17.558 35.053 1.00 89.81 70 ASN A CA 1
ATOM 547 C C . ASN A 1 70 ? -29.448 -19.029 35.131 1.00 89.81 70 ASN A C 1
ATOM 549 O O . ASN A 1 70 ? -30.481 -19.336 35.716 1.00 89.81 70 ASN A O 1
ATOM 553 N N . ALA A 1 71 ? -28.659 -19.947 34.570 1.00 90.75 71 ALA A N 1
ATOM 554 C CA . ALA A 1 71 ? -28.928 -21.379 34.667 1.00 90.75 71 ALA A CA 1
ATOM 555 C C . ALA A 1 71 ? -28.666 -21.939 36.078 1.00 90.75 71 ALA A C 1
ATOM 557 O O . ALA A 1 71 ? -29.418 -22.791 36.549 1.00 90.75 71 ALA A O 1
ATOM 558 N N . ALA A 1 72 ? -27.603 -21.485 36.750 1.00 89.62 72 ALA A N 1
ATOM 559 C CA . ALA A 1 72 ? -27.226 -21.962 38.083 1.00 89.62 72 ALA A CA 1
ATOM 560 C C . ALA A 1 72 ? -28.051 -21.320 39.213 1.00 89.62 72 ALA A C 1
ATOM 562 O O . ALA A 1 72 ? -28.315 -21.967 40.226 1.00 89.62 72 ALA A O 1
ATOM 563 N N . PHE A 1 73 ? -28.458 -20.065 39.025 1.00 85.81 73 PHE A N 1
ATOM 564 C CA . PHE A 1 73 ? -29.248 -19.257 39.952 1.00 85.81 73 PHE A CA 1
ATOM 565 C C . PHE A 1 73 ? -30.443 -18.664 39.190 1.00 85.81 73 PHE A C 1
ATOM 567 O O . PHE A 1 73 ? -30.432 -17.471 38.858 1.00 85.81 73 PHE A O 1
ATOM 574 N N . PRO A 1 74 ? -31.449 -19.494 38.842 1.00 82.94 74 PRO A N 1
ATOM 575 C CA . PRO A 1 74 ? -32.627 -19.019 38.133 1.00 82.94 74 PRO A CA 1
ATOM 576 C C . PRO A 1 74 ? -33.337 -17.935 38.955 1.00 82.94 74 PRO A C 1
ATOM 578 O O . PRO A 1 74 ? -33.429 -18.065 40.180 1.00 82.94 74 PRO A O 1
ATOM 581 N N . PRO A 1 75 ? -33.834 -16.865 38.309 1.00 73.00 75 PRO A N 1
ATOM 582 C CA . PRO A 1 75 ? -34.593 -15.835 39.001 1.00 73.00 75 PRO A CA 1
ATOM 583 C C . PRO A 1 75 ? -35.824 -16.472 39.657 1.00 73.00 75 PRO A C 1
ATOM 585 O O . PRO A 1 75 ? -36.545 -17.251 39.035 1.00 73.00 75 PRO A O 1
ATOM 588 N N . VAL A 1 76 ? -36.030 -16.194 40.944 1.00 72.75 76 VAL A N 1
ATOM 589 C CA . VAL A 1 76 ? -37.156 -16.750 41.698 1.00 72.75 76 VAL A CA 1
ATOM 590 C C . VAL A 1 76 ? -38.405 -15.934 41.368 1.00 72.75 76 VAL A C 1
ATOM 592 O O . VAL A 1 76 ? -38.614 -14.857 41.923 1.00 72.75 76 VAL A O 1
ATOM 595 N N . ASP A 1 77 ? -39.238 -16.446 40.465 1.00 56.28 77 ASP A N 1
ATOM 596 C CA . ASP A 1 77 ? -40.547 -15.864 40.165 1.00 56.28 77 ASP A CA 1
ATOM 597 C C . ASP A 1 77 ? -41.506 -16.134 41.337 1.00 56.28 77 ASP A C 1
ATOM 599 O O . ASP A 1 77 ? -41.978 -17.258 41.524 1.00 56.28 77 ASP A O 1
ATOM 603 N N . GLY A 1 78 ? -41.781 -15.115 42.160 1.00 52.69 78 GLY A N 1
ATOM 604 C CA . GLY A 1 78 ? -42.800 -15.221 43.214 1.00 52.69 78 GLY A CA 1
ATOM 605 C C . GLY A 1 78 ? -42.661 -14.325 44.445 1.00 52.69 78 GLY A C 1
ATOM 606 O O . GLY A 1 78 ? -43.531 -14.391 45.309 1.00 52.69 78 GLY A O 1
ATOM 607 N N . GLN A 1 79 ? -41.630 -13.482 44.556 1.00 50.97 79 GLN A N 1
ATOM 608 C CA . GLN A 1 79 ? -41.529 -12.517 45.658 1.00 50.97 79 GLN A CA 1
ATOM 609 C C . GLN A 1 79 ? -41.945 -11.113 45.185 1.00 50.97 79 GLN A C 1
ATOM 611 O O . GLN A 1 79 ? -41.124 -10.216 45.036 1.00 50.97 79 GLN A O 1
ATOM 616 N N . ASP A 1 80 ? -43.252 -10.938 44.972 1.00 47.66 80 ASP A N 1
ATOM 617 C CA . ASP A 1 80 ? -43.943 -9.665 44.682 1.00 47.66 80 ASP A CA 1
ATOM 618 C C . ASP A 1 80 ? -43.962 -8.672 45.869 1.00 47.66 80 ASP A C 1
ATOM 620 O O . ASP A 1 80 ? -44.736 -7.716 45.886 1.00 47.66 80 ASP A O 1
ATOM 624 N N . ASP A 1 81 ? -43.093 -8.846 46.863 1.00 43.94 81 ASP A N 1
ATOM 625 C CA . ASP A 1 81 ? -42.945 -7.902 47.962 1.00 43.94 81 ASP A CA 1
ATOM 626 C C . ASP A 1 81 ? -41.572 -7.248 47.869 1.00 43.94 81 ASP A C 1
ATOM 628 O O . ASP A 1 81 ? -40.540 -7.915 47.929 1.00 43.94 81 ASP A O 1
ATOM 632 N N . ALA A 1 82 ? -41.583 -5.920 47.758 1.00 48.78 82 ALA A N 1
ATOM 633 C CA . ALA A 1 82 ? -40.457 -4.989 47.700 1.00 48.78 82 ALA A CA 1
ATOM 634 C C . ALA A 1 82 ? -39.533 -5.003 48.951 1.00 48.78 82 ALA A C 1
ATOM 636 O O . ALA A 1 82 ? -39.082 -3.954 49.412 1.00 48.78 82 ALA A O 1
ATOM 637 N N . ALA A 1 83 ? -39.271 -6.177 49.529 1.00 45.69 83 ALA A N 1
ATOM 638 C CA . ALA A 1 83 ? -38.573 -6.391 50.792 1.00 45.69 83 ALA A CA 1
ATOM 639 C C . ALA A 1 83 ? -37.762 -7.708 50.868 1.00 45.69 83 ALA A C 1
ATOM 641 O O . ALA A 1 83 ? -37.382 -8.113 51.965 1.00 45.69 83 ALA A O 1
ATOM 642 N N . ALA A 1 84 ? -37.444 -8.359 49.746 1.00 46.09 84 ALA A N 1
ATOM 643 C CA . ALA A 1 84 ? -36.353 -9.336 49.686 1.00 46.09 84 ALA A CA 1
ATOM 644 C C . ALA A 1 84 ? -35.449 -8.951 48.516 1.00 46.09 84 ALA A C 1
ATOM 646 O O . ALA A 1 84 ? -35.836 -9.080 47.358 1.00 46.09 84 ALA A O 1
ATOM 647 N N . GLY A 1 85 ? -34.301 -8.359 48.850 1.00 50.09 85 GLY A N 1
ATOM 648 C CA . GLY A 1 85 ? -33.336 -7.843 47.887 1.00 50.09 85 GLY A CA 1
ATOM 649 C C . GLY A 1 85 ? -32.966 -8.886 46.841 1.00 50.09 85 GLY A C 1
ATOM 650 O O . GLY A 1 85 ? -32.983 -10.083 47.125 1.00 50.09 85 GLY A O 1
ATOM 651 N N . GLU A 1 86 ? -32.655 -8.401 45.637 1.00 56.00 86 GLU A N 1
ATOM 652 C CA . GLU A 1 86 ? -31.897 -9.122 44.609 1.00 56.00 86 GLU A CA 1
ATOM 653 C C . GLU A 1 86 ? -30.999 -10.164 45.278 1.00 56.00 86 GLU A C 1
ATOM 655 O O . GLU A 1 86 ? -30.232 -9.779 46.161 1.00 56.00 86 GLU A O 1
ATOM 660 N N . ASP A 1 87 ? -31.145 -11.450 44.930 1.00 72.25 87 ASP A N 1
ATOM 661 C CA . ASP A 1 87 ? -30.415 -12.551 45.570 1.00 72.25 87 ASP A CA 1
ATOM 662 C C . ASP A 1 87 ? -28.955 -12.131 45.814 1.00 72.25 87 ASP A C 1
ATOM 664 O O . ASP A 1 87 ? -28.165 -11.995 44.876 1.00 72.25 87 ASP A O 1
ATOM 668 N N . GLU A 1 88 ? -28.622 -11.831 47.077 1.00 83.94 88 GLU A N 1
ATOM 669 C CA . GLU A 1 88 ? -27.356 -11.183 47.432 1.00 83.94 88 GLU A CA 1
ATOM 670 C C . GLU A 1 88 ? -26.172 -12.047 46.982 1.00 83.94 88 GLU A C 1
ATOM 672 O O . GLU A 1 88 ? -25.093 -11.537 46.657 1.00 83.94 88 GLU A O 1
ATOM 677 N N . LEU A 1 89 ? -26.383 -13.369 46.935 1.00 84.50 89 LEU A N 1
ATOM 678 C CA . LEU A 1 89 ? -25.419 -14.328 46.419 1.00 84.50 89 LEU A CA 1
ATOM 679 C C . LEU A 1 89 ? -25.274 -14.189 44.906 1.00 84.50 89 LEU A C 1
ATOM 681 O O . LEU A 1 89 ? -24.139 -14.103 44.439 1.00 84.50 89 LEU A O 1
ATOM 685 N N . ARG A 1 90 ? -26.378 -14.102 44.155 1.00 86.38 90 ARG A N 1
ATOM 686 C CA . ARG A 1 90 ? -26.366 -13.872 42.701 1.00 86.38 90 ARG A CA 1
ATOM 687 C C . ARG A 1 90 ? -25.625 -12.583 42.357 1.00 86.38 90 ARG A C 1
ATOM 689 O O . ARG A 1 90 ? -24.657 -12.640 41.604 1.00 86.38 90 ARG A O 1
ATOM 696 N N . VAL A 1 91 ? -25.978 -11.461 42.987 1.00 87.69 91 VAL A N 1
ATOM 697 C CA . VAL A 1 91 ? -25.320 -10.158 42.764 1.00 87.69 91 VAL A CA 1
ATOM 698 C C . VAL A 1 91 ? -23.829 -10.222 43.109 1.00 87.69 91 VAL A C 1
ATOM 700 O O . VAL A 1 91 ? -22.970 -9.721 42.375 1.00 87.69 91 VAL A O 1
ATOM 703 N N . ARG A 1 92 ? -23.472 -10.878 44.221 1.00 90.56 92 ARG A N 1
ATOM 704 C CA . ARG A 1 92 ? -22.067 -11.049 44.613 1.00 90.56 92 ARG A CA 1
ATOM 705 C C . ARG A 1 92 ? -21.294 -11.914 43.619 1.00 90.56 92 ARG A C 1
ATOM 707 O O . ARG A 1 92 ? -20.132 -11.607 43.349 1.00 90.56 92 ARG A O 1
ATOM 714 N N . ILE A 1 93 ? -21.901 -12.981 43.107 1.00 91.06 93 ILE A N 1
ATOM 715 C CA . ILE A 1 93 ? -21.293 -13.874 42.117 1.00 91.06 93 ILE A CA 1
ATOM 716 C C . ILE A 1 93 ? -21.119 -13.140 40.790 1.00 91.06 93 ILE A C 1
ATOM 718 O O . ILE A 1 93 ? -20.018 -13.159 40.251 1.00 91.06 93 ILE A O 1
ATOM 722 N N . GLU A 1 94 ? -22.137 -12.428 40.308 1.00 90.56 94 GLU A N 1
ATOM 723 C CA . GLU A 1 94 ? -22.054 -11.591 39.104 1.00 90.56 94 GLU A CA 1
ATOM 724 C C . GLU A 1 94 ? -20.902 -10.590 39.197 1.00 90.56 94 GLU A C 1
ATOM 726 O O . GLU A 1 94 ? -20.096 -10.469 38.268 1.00 90.56 94 GLU A O 1
ATOM 731 N N . ARG A 1 95 ? -20.753 -9.933 40.355 1.00 92.38 95 ARG A N 1
ATOM 732 C CA . ARG A 1 95 ? -19.634 -9.022 40.609 1.00 92.38 95 ARG A CA 1
ATOM 733 C C . ARG A 1 95 ? -18.286 -9.741 40.541 1.00 92.38 95 ARG A C 1
ATOM 735 O O . ARG A 1 95 ? -17.385 -9.271 39.856 1.00 92.38 95 ARG A O 1
ATOM 742 N N . LEU A 1 96 ? -18.143 -10.886 41.214 1.00 94.94 96 LEU A N 1
ATOM 743 C CA . LEU A 1 96 ? -16.896 -11.662 41.210 1.00 94.94 96 LEU A CA 1
ATOM 744 C C . LEU A 1 96 ? -16.537 -12.187 39.817 1.00 94.94 96 LEU A C 1
ATOM 746 O O . LEU A 1 96 ? -15.365 -12.191 39.449 1.00 94.94 96 LEU A O 1
ATOM 750 N N . VAL A 1 97 ? -17.529 -12.614 39.039 1.00 94.75 97 VAL A N 1
ATOM 751 C CA . VAL A 1 97 ? -17.335 -13.086 37.665 1.00 94.75 97 VAL A CA 1
ATOM 752 C C . VAL A 1 97 ? -16.931 -11.927 36.756 1.00 94.75 97 VAL A C 1
ATOM 754 O O . VAL A 1 97 ? -15.993 -12.064 35.975 1.00 94.75 97 VAL A O 1
ATOM 757 N N . THR A 1 98 ? -17.558 -10.760 36.904 1.00 93.00 98 THR A N 1
ATOM 758 C CA . THR A 1 98 ? -17.182 -9.546 36.163 1.00 93.00 98 THR A CA 1
ATOM 759 C C . THR A 1 98 ? -15.754 -9.100 36.492 1.00 93.00 98 THR A C 1
ATOM 761 O O . THR A 1 98 ? -14.974 -8.798 35.582 1.00 93.00 98 THR A O 1
ATOM 764 N N . ASP A 1 99 ? -15.385 -9.112 37.777 1.00 94.31 99 ASP A N 1
ATOM 765 C CA . ASP A 1 99 ? -14.027 -8.815 38.244 1.00 94.31 99 ASP A CA 1
ATOM 766 C C . ASP A 1 99 ? -13.023 -9.828 37.661 1.00 94.31 99 ASP A C 1
ATOM 768 O O . ASP A 1 99 ? -11.970 -9.443 37.147 1.00 94.31 99 ASP A O 1
ATOM 772 N N . TYR A 1 100 ? -13.371 -11.120 37.664 1.00 95.38 100 TYR A N 1
ATOM 773 C CA . TYR A 1 100 ? -12.543 -12.193 37.112 1.00 95.38 100 TYR A CA 1
ATOM 774 C C . TYR A 1 100 ? -12.331 -12.060 35.600 1.00 95.38 100 TYR A C 1
ATOM 776 O O . TYR A 1 100 ? -11.198 -12.167 35.126 1.00 95.38 100 TYR A O 1
ATOM 784 N N . ILE A 1 101 ? -13.391 -11.785 34.833 1.00 94.25 101 ILE A N 1
ATOM 785 C CA . ILE A 1 101 ? -13.301 -11.525 33.389 1.00 94.25 101 ILE A CA 1
ATOM 786 C C . ILE A 1 101 ? -12.368 -10.333 33.146 1.00 94.25 101 ILE A C 1
ATOM 788 O O . ILE A 1 101 ? -11.435 -10.426 32.348 1.00 94.25 101 ILE A O 1
ATOM 792 N N . SER A 1 102 ? -12.561 -9.239 33.886 1.00 93.50 102 SER A N 1
ATOM 793 C CA . SER A 1 102 ? -11.739 -8.031 33.761 1.00 93.50 102 SER A CA 1
ATOM 794 C C . SER A 1 102 ? -10.264 -8.313 34.051 1.00 93.50 102 SER A C 1
ATOM 796 O O . SER A 1 102 ? -9.388 -7.923 33.277 1.00 93.50 102 SER A O 1
ATOM 798 N N . GLN A 1 103 ? -9.972 -9.052 35.122 1.00 94.06 103 GLN A N 1
ATOM 799 C CA . GLN A 1 103 ? -8.612 -9.450 35.471 1.00 94.06 103 GLN A CA 1
ATOM 800 C C . GLN A 1 103 ? -7.992 -10.365 34.404 1.00 94.06 103 GLN A C 1
ATOM 802 O O . GLN A 1 103 ? -6.836 -10.173 34.034 1.00 94.06 103 GLN A O 1
ATOM 807 N N . THR A 1 104 ? -8.759 -11.318 33.874 1.00 94.50 104 THR A N 1
ATOM 808 C CA . THR A 1 104 ? -8.291 -12.285 32.869 1.00 94.50 104 THR A CA 1
ATOM 809 C C . THR A 1 104 ? -7.853 -11.583 31.590 1.00 94.50 104 THR A C 1
ATOM 811 O O . THR A 1 104 ? -6.730 -11.785 31.130 1.00 94.50 104 THR A O 1
ATOM 814 N N . PHE A 1 105 ? -8.691 -10.698 31.048 1.00 93.44 105 PHE A N 1
ATOM 815 C CA . PHE A 1 105 ? -8.347 -9.948 29.840 1.00 93.44 105 PHE A CA 1
ATOM 816 C C . PHE A 1 105 ? -7.227 -8.927 30.083 1.00 93.44 105 PHE A C 1
ATOM 818 O O . PHE A 1 105 ? -6.371 -8.751 29.221 1.00 93.44 105 PHE A O 1
ATOM 825 N N . THR A 1 106 ? -7.156 -8.322 31.273 1.00 93.44 106 THR A N 1
ATOM 826 C CA . THR A 1 106 ? -6.046 -7.420 31.634 1.00 93.44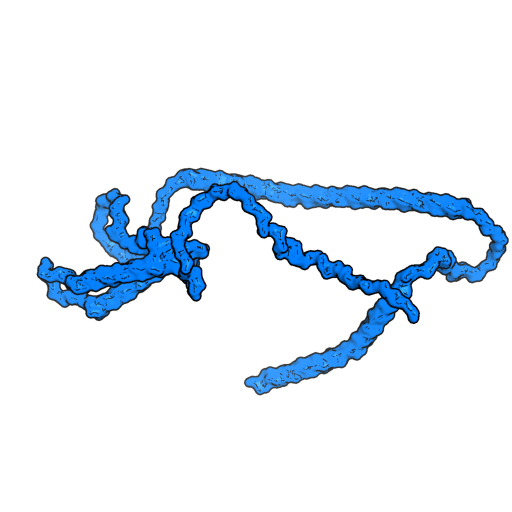 106 THR A CA 1
ATOM 827 C C . THR A 1 106 ? -4.702 -8.156 31.689 1.00 93.44 106 THR A C 1
ATOM 829 O O . THR A 1 106 ? -3.692 -7.631 31.229 1.00 93.44 106 THR A O 1
ATOM 832 N N . LEU A 1 107 ? -4.677 -9.383 32.220 1.00 93.38 107 LEU A N 1
ATOM 833 C CA . LEU A 1 107 ? -3.476 -10.226 32.250 1.00 93.38 107 LEU A CA 1
ATOM 834 C C . LEU A 1 107 ? -3.133 -10.816 30.876 1.00 93.38 107 LEU A C 1
ATOM 836 O O . LEU A 1 107 ? -1.965 -11.095 30.605 1.00 93.38 107 LEU A O 1
ATOM 840 N N . ALA A 1 108 ? -4.133 -11.004 30.013 1.00 92.38 108 ALA A N 1
ATOM 841 C CA . ALA A 1 108 ? -3.945 -11.470 28.644 1.00 92.38 108 ALA A CA 1
ATOM 842 C C . ALA A 1 108 ? -3.452 -10.363 27.698 1.00 92.38 108 ALA A C 1
ATOM 844 O O . ALA A 1 108 ? -2.759 -10.682 26.737 1.00 92.38 108 ALA A O 1
ATOM 845 N N . ALA A 1 109 ? -3.750 -9.088 27.985 1.00 91.75 109 ALA A N 1
ATOM 846 C CA . ALA A 1 109 ? -3.374 -7.926 27.174 1.00 91.75 109 ALA A CA 1
ATOM 847 C C . ALA A 1 109 ? -1.928 -7.942 26.625 1.00 91.75 109 ALA A C 1
ATOM 849 O O . ALA A 1 109 ? -1.785 -7.823 25.414 1.00 91.75 109 ALA A O 1
ATOM 850 N N . PRO A 1 110 ? -0.857 -8.175 27.416 1.00 90.88 110 PRO A N 1
ATOM 851 C CA . PRO A 1 110 ? 0.513 -8.170 26.884 1.00 90.88 110 PRO A CA 1
ATOM 852 C C . PRO A 1 110 ? 0.803 -9.301 25.879 1.00 90.88 110 PRO A C 1
ATOM 854 O O . PRO A 1 110 ? 1.771 -9.223 25.125 1.00 90.88 110 PRO A O 1
ATOM 857 N N . ASN A 1 111 ? -0.029 -10.347 25.854 1.00 90.81 111 ASN A N 1
ATOM 858 C CA . ASN A 1 111 ? 0.069 -11.466 24.914 1.00 90.81 111 ASN A CA 1
ATOM 859 C C . ASN A 1 111 ? -0.876 -11.317 23.707 1.00 90.81 111 ASN A C 1
ATOM 861 O O . ASN A 1 111 ? -0.979 -12.242 22.900 1.00 90.81 111 ASN A O 1
ATOM 865 N N . LEU A 1 112 ? -1.576 -10.186 23.597 1.00 91.69 112 LEU A N 1
ATOM 866 C CA . LEU A 1 112 ? -2.496 -9.857 22.516 1.00 91.69 112 LEU A CA 1
ATOM 867 C C . LEU A 1 112 ? -1.927 -8.701 21.693 1.00 91.69 112 LEU A C 1
ATOM 869 O O . LEU A 1 112 ? -1.450 -7.702 22.235 1.00 91.69 112 LEU A O 1
ATOM 873 N N . SER A 1 113 ? -2.038 -8.824 20.381 1.00 92.81 113 SER A N 1
ATOM 874 C CA . SER A 1 113 ? -1.668 -7.788 19.424 1.00 92.81 113 SER A CA 1
ATOM 875 C C . SER A 1 113 ? -2.808 -7.573 18.435 1.00 92.81 113 SER A C 1
ATOM 877 O O . SER A 1 113 ? -3.529 -8.503 18.083 1.00 92.81 113 SER A O 1
ATOM 879 N N . ILE A 1 114 ? -3.021 -6.327 18.020 1.00 91.38 114 ILE A N 1
ATOM 880 C CA . ILE A 1 114 ? -4.038 -5.960 17.026 1.00 91.38 114 ILE A CA 1
ATOM 881 C C . ILE A 1 114 ? -3.295 -5.381 15.834 1.00 91.38 114 ILE A C 1
ATOM 883 O O . ILE A 1 114 ? -2.669 -4.330 15.965 1.00 91.38 114 ILE A O 1
ATOM 887 N N . ASN A 1 115 ? -3.343 -6.049 14.680 1.00 90.81 115 ASN A N 1
ATOM 888 C CA . ASN A 1 115 ? -2.582 -5.646 13.490 1.00 90.81 115 ASN A CA 1
ATOM 889 C C . ASN A 1 115 ? -1.087 -5.382 13.781 1.00 90.81 115 ASN A C 1
ATOM 891 O O . ASN A 1 115 ? -0.509 -4.426 13.262 1.00 90.81 115 ASN A O 1
ATOM 895 N N . GLY A 1 116 ? -0.465 -6.195 14.644 1.00 86.88 116 GLY A N 1
ATOM 896 C CA . GLY A 1 116 ? 0.932 -6.029 15.053 1.00 86.88 116 GLY A CA 1
ATOM 897 C C . GLY A 1 116 ? 1.209 -4.917 16.077 1.00 86.88 116 GLY A C 1
ATOM 898 O O . GLY A 1 116 ? 2.375 -4.674 16.387 1.00 86.88 116 GLY A O 1
ATOM 899 N N . PHE A 1 117 ? 0.184 -4.246 16.619 1.00 87.06 117 PHE A N 1
ATOM 900 C CA . PHE A 1 117 ? 0.329 -3.320 17.747 1.00 87.06 117 PHE A CA 1
ATOM 901 C C . PHE A 1 117 ? 0.069 -4.032 19.075 1.00 87.06 117 PHE A C 1
ATOM 903 O O . PHE A 1 117 ? -0.991 -4.628 19.266 1.00 87.06 117 PHE A O 1
ATOM 910 N N . ASP A 1 118 ? 1.021 -3.932 20.000 1.00 88.50 118 ASP A N 1
ATOM 911 C CA . ASP A 1 118 ? 0.916 -4.517 21.337 1.00 88.50 118 ASP A CA 1
ATOM 912 C C . ASP A 1 118 ? -0.094 -3.767 22.218 1.00 88.50 118 ASP A C 1
ATOM 914 O O . ASP A 1 118 ? -0.161 -2.532 22.213 1.00 88.50 118 ASP A O 1
ATOM 918 N N . LEU A 1 119 ? -0.851 -4.514 23.025 1.00 87.50 119 LEU A N 1
ATOM 919 C CA . LEU A 1 119 ? -1.757 -3.944 24.019 1.00 87.50 119 LEU A CA 1
ATOM 920 C C . LEU A 1 119 ? -1.050 -3.783 25.373 1.00 87.50 119 LEU A C 1
ATOM 922 O O . LEU A 1 119 ? -0.580 -4.749 25.972 1.00 87.50 119 LEU A O 1
ATOM 926 N N . ASP A 1 120 ? -1.016 -2.555 25.901 1.00 85.69 120 ASP A N 1
ATOM 927 C CA . ASP A 1 120 ? -0.511 -2.298 27.254 1.00 85.69 120 ASP A CA 1
ATOM 928 C C . ASP A 1 120 ? -1.577 -2.651 28.301 1.00 85.69 120 ASP A C 1
ATOM 930 O O . ASP A 1 120 ? -2.669 -2.074 28.322 1.00 85.69 120 ASP A O 1
ATOM 934 N N . ALA A 1 121 ? -1.234 -3.550 29.227 1.00 84.88 121 ALA A N 1
ATOM 935 C CA . ALA A 1 121 ? -2.080 -3.944 30.351 1.00 84.88 121 ALA A CA 1
ATOM 936 C C . ALA A 1 121 ? -2.538 -2.757 31.216 1.00 84.88 121 ALA A C 1
ATOM 938 O O . ALA A 1 121 ? -3.591 -2.829 31.845 1.00 84.88 121 ALA A O 1
ATOM 939 N N . LYS A 1 122 ? -1.771 -1.657 31.266 1.00 86.00 122 LYS A N 1
ATOM 940 C CA . LYS A 1 122 ? -2.137 -0.468 32.057 1.00 86.00 122 LYS A CA 1
ATOM 941 C C . LYS A 1 122 ? -3.260 0.344 31.418 1.00 86.00 122 LYS A C 1
ATOM 943 O O . LYS A 1 122 ? -4.106 0.883 32.127 1.00 86.00 122 LYS A O 1
ATOM 948 N N . THR A 1 123 ? -3.262 0.445 30.092 1.00 84.88 123 THR A N 1
ATOM 949 C CA . THR A 1 123 ? -4.239 1.241 29.332 1.00 84.88 123 THR A CA 1
ATOM 950 C C . THR A 1 123 ? -5.456 0.409 28.930 1.00 84.88 123 THR A C 1
ATOM 952 O O . THR A 1 123 ? -6.554 0.946 28.798 1.00 84.88 123 THR A O 1
ATOM 955 N N . PHE A 1 124 ? -5.284 -0.908 28.799 1.00 88.12 124 PHE A N 1
ATOM 956 C CA . PHE A 1 124 ? -6.308 -1.847 28.349 1.00 88.12 124 PHE A CA 1
ATOM 957 C C . PHE A 1 124 ? -7.659 -1.730 29.085 1.00 88.12 124 PHE A C 1
ATOM 959 O O . PHE A 1 124 ? -8.680 -1.609 28.400 1.00 88.12 124 PHE A O 1
ATOM 966 N N . PRO A 1 125 ? -7.727 -1.692 30.436 1.00 86.00 125 PRO A N 1
ATOM 967 C CA . PRO A 1 125 ? -9.011 -1.683 31.133 1.00 86.00 125 PRO A CA 1
ATOM 968 C C . PRO A 1 125 ? -9.853 -0.439 30.840 1.00 86.00 125 PRO A C 1
ATOM 970 O O . PRO A 1 125 ? -11.073 -0.533 30.738 1.00 86.00 125 PRO A O 1
ATOM 973 N N . ALA A 1 126 ? -9.203 0.715 30.665 1.00 84.25 126 ALA A N 1
ATOM 974 C CA . ALA A 1 126 ? -9.883 1.975 30.381 1.00 84.25 126 ALA A CA 1
ATOM 975 C C . ALA A 1 126 ? -10.487 2.016 28.969 1.00 84.25 126 ALA A C 1
ATOM 977 O O . ALA A 1 126 ? -11.496 2.683 28.763 1.00 84.25 126 ALA A O 1
ATOM 978 N N . VAL A 1 127 ? -9.876 1.311 28.012 1.00 83.69 127 VAL A N 1
ATOM 979 C CA . VAL A 1 127 ? -10.270 1.348 26.596 1.00 83.69 127 VAL A CA 1
ATOM 980 C C . VAL A 1 127 ? -11.275 0.246 26.255 1.00 83.69 127 VAL A C 1
ATOM 982 O O . VAL A 1 127 ? -12.242 0.514 25.552 1.00 83.69 127 VAL A O 1
ATOM 985 N N . TYR A 1 128 ? -11.075 -0.975 26.764 1.00 84.38 128 TYR A N 1
ATOM 986 C CA . TYR A 1 128 ? -11.819 -2.157 26.299 1.00 84.38 128 TYR A CA 1
ATOM 987 C C . TYR A 1 128 ? -12.735 -2.798 27.348 1.00 84.38 128 TYR A C 1
ATOM 989 O O . TYR A 1 128 ? -13.687 -3.484 26.986 1.00 84.38 128 TYR A O 1
ATOM 997 N N . LEU A 1 129 ? -12.469 -2.601 28.645 1.00 85.00 129 LEU A N 1
ATOM 998 C CA . LEU A 1 129 ? -13.263 -3.210 29.725 1.00 85.00 129 LEU A CA 1
ATOM 999 C C . LEU A 1 129 ? -14.265 -2.249 30.370 1.00 85.00 129 LEU A C 1
ATOM 1001 O O . LEU A 1 129 ? -15.077 -2.704 31.181 1.00 85.00 129 LEU A O 1
ATOM 1005 N N . GLY A 1 130 ? -14.221 -0.961 30.005 1.00 70.81 130 GLY A N 1
ATOM 1006 C CA . GLY A 1 130 ? -15.101 0.084 30.521 1.00 70.81 130 GLY A CA 1
ATOM 1007 C C . GLY A 1 130 ? -16.559 -0.373 30.578 1.00 70.81 130 GLY A C 1
ATOM 1008 O O . GLY A 1 130 ? -17.121 -0.852 29.595 1.00 70.81 130 GLY A O 1
ATOM 1009 N N . SER A 1 131 ? -17.156 -0.270 31.765 1.00 52.91 131 SER A N 1
ATOM 1010 C CA . SER A 1 131 ? -18.563 -0.604 31.973 1.00 52.91 131 SER A CA 1
ATOM 1011 C C . SER A 1 131 ? -19.448 0.391 31.208 1.00 52.91 131 SER A C 1
ATOM 1013 O O . SER A 1 131 ? -19.178 1.596 31.286 1.00 52.91 131 SER A O 1
ATOM 1015 N N . PRO A 1 132 ? -20.537 -0.047 30.543 1.00 50.38 132 PRO A N 1
ATOM 1016 C CA . PRO A 1 132 ? -21.490 0.866 29.902 1.00 50.38 132 PRO A CA 1
ATOM 1017 C C . PRO A 1 132 ? -22.148 1.847 30.894 1.00 50.38 132 PRO A C 1
ATOM 1019 O O . PRO A 1 132 ? -22.769 2.820 30.481 1.00 50.38 132 PRO A O 1
ATOM 1022 N N . ALA A 1 133 ? -21.987 1.636 32.207 1.00 41.25 133 ALA A N 1
ATOM 1023 C CA . ALA A 1 133 ? -22.569 2.463 33.260 1.00 41.25 133 ALA A CA 1
ATOM 1024 C C . ALA A 1 133 ? -21.634 3.543 33.849 1.00 41.25 133 ALA A C 1
ATOM 1026 O O . ALA A 1 133 ? -22.035 4.238 34.782 1.00 41.25 133 ALA A O 1
ATOM 1027 N N . THR A 1 134 ? -20.391 3.709 33.370 1.00 37.66 134 THR A N 1
ATOM 1028 C CA . THR A 1 134 ? -19.435 4.663 33.990 1.00 37.66 134 THR A CA 1
ATOM 1029 C C . THR A 1 134 ? -18.734 5.599 33.002 1.00 37.66 134 THR A C 1
ATOM 1031 O O . THR A 1 134 ? -17.688 6.166 33.304 1.00 37.66 134 THR A O 1
ATOM 1034 N N . SER A 1 135 ? -19.366 5.898 31.866 1.00 40.91 135 SER A N 1
ATOM 1035 C CA . SER A 1 135 ? -19.096 7.124 31.097 1.00 40.91 135 SER A CA 1
ATOM 1036 C C . SER A 1 135 ? -19.789 8.346 31.734 1.00 40.91 135 SER A C 1
ATOM 1038 O O . SER A 1 135 ? -20.377 9.195 31.070 1.00 40.91 135 SER A O 1
ATOM 1040 N N . SER A 1 136 ? -19.726 8.479 33.063 1.00 39.41 136 SER A N 1
ATOM 1041 C CA . SER A 1 136 ? -20.270 9.634 33.778 1.00 39.41 136 SER A CA 1
ATOM 1042 C C . SER A 1 136 ? -19.241 10.765 33.854 1.00 39.41 136 SER A C 1
ATOM 1044 O O . SER A 1 136 ? -18.698 11.070 34.914 1.00 39.41 136 SER A O 1
ATOM 1046 N N . SER A 1 137 ? -19.002 11.425 32.723 1.00 41.31 137 SER A N 1
ATOM 1047 C CA . SER A 1 137 ? -18.633 12.845 32.706 1.00 41.31 137 SER A CA 1
ATOM 1048 C C . SER A 1 137 ? -19.175 13.491 31.432 1.00 41.31 137 SER A C 1
ATOM 1050 O O . SER A 1 137 ? -18.455 13.825 30.499 1.00 41.31 137 SER A O 1
ATOM 1052 N N . GLY A 1 138 ? -20.500 13.600 31.376 1.00 36.47 138 GLY A N 1
ATOM 1053 C CA . GLY A 1 138 ? -21.225 14.110 30.215 1.00 36.47 138 GLY A CA 1
ATOM 1054 C C . GLY A 1 138 ? -22.694 14.331 30.541 1.00 36.47 138 GLY A C 1
ATOM 1055 O O . GLY A 1 138 ? -23.576 13.687 29.997 1.00 36.47 138 GLY A O 1
ATOM 1056 N N . ARG A 1 139 ? -22.942 15.207 31.514 1.00 46.84 139 ARG A N 1
ATOM 1057 C CA . ARG A 1 139 ? -24.246 15.753 31.908 1.00 46.84 139 ARG A CA 1
ATOM 1058 C C . ARG A 1 139 ? -25.162 15.979 30.692 1.00 46.84 139 ARG A C 1
ATOM 1060 O O . ARG A 1 139 ? -24.869 16.880 29.921 1.00 46.84 139 ARG A O 1
ATOM 1067 N N . ASN A 1 140 ? -26.289 15.267 30.592 1.00 35.53 140 ASN A N 1
ATOM 1068 C CA . ASN A 1 140 ? -27.561 15.838 30.133 1.00 35.53 140 ASN A CA 1
ATOM 1069 C C . ASN A 1 140 ? -28.768 14.996 30.568 1.00 35.53 140 ASN A C 1
ATOM 1071 O O . ASN A 1 140 ? -28.956 13.840 30.211 1.00 35.53 140 ASN A O 1
ATOM 1075 N N . LEU A 1 141 ? -29.604 15.653 31.362 1.00 44.28 141 LEU A N 1
ATOM 1076 C CA . LEU A 1 141 ? -30.942 15.255 31.759 1.00 44.28 141 LEU A CA 1
ATOM 1077 C C . LEU A 1 141 ? -31.828 15.145 30.502 1.00 44.28 141 LEU A C 1
ATOM 1079 O O . LEU A 1 141 ? -31.984 16.158 29.819 1.00 44.28 141 LEU A O 1
ATOM 1083 N N . ARG A 1 142 ? -32.472 13.990 30.257 1.00 41.78 142 ARG A N 1
ATOM 1084 C CA . ARG A 1 142 ? -33.937 13.835 30.055 1.00 41.78 142 ARG A CA 1
ATOM 1085 C C . ARG A 1 142 ? -34.329 12.535 29.318 1.00 41.78 142 ARG A C 1
ATOM 1087 O O . ARG A 1 142 ? -34.012 12.361 28.153 1.00 41.78 142 ARG A O 1
ATOM 1094 N N . ARG A 1 143 ? -35.256 11.813 29.972 1.00 39.81 143 ARG A N 1
ATOM 1095 C CA . ARG A 1 143 ? -36.473 11.165 29.417 1.00 39.81 143 ARG A CA 1
ATOM 1096 C C . ARG A 1 143 ? -36.450 9.650 29.112 1.00 39.81 143 ARG A C 1
ATOM 1098 O O . ARG A 1 143 ? -36.235 9.226 27.993 1.00 39.81 143 ARG A O 1
ATOM 1105 N N . ARG A 1 144 ? -36.862 8.882 30.131 1.00 41.03 144 ARG A N 1
ATOM 1106 C CA . ARG A 1 144 ? -38.014 7.947 30.155 1.00 41.03 144 ARG A CA 1
ATOM 1107 C C . ARG A 1 144 ? -38.323 7.150 28.866 1.00 41.03 144 ARG A C 1
ATOM 1109 O O . ARG A 1 144 ? -39.068 7.648 28.031 1.00 41.03 144 ARG A O 1
ATOM 1116 N N . GLY A 1 145 ? -37.934 5.870 28.893 1.00 33.69 145 GLY A N 1
ATOM 1117 C CA . GLY A 1 145 ? -38.782 4.697 28.611 1.00 33.69 145 GLY A CA 1
ATOM 1118 C C . GLY A 1 145 ? -38.984 4.262 27.153 1.00 33.69 145 GLY A C 1
ATOM 1119 O O . GLY A 1 145 ? -39.623 4.982 26.395 1.00 33.69 145 GLY A O 1
ATOM 1120 N N . GLY A 1 146 ? -38.582 3.020 26.844 1.00 33.56 146 GLY A N 1
ATOM 1121 C CA . GLY A 1 146 ? -39.155 2.203 25.763 1.00 33.56 146 GLY A CA 1
ATOM 1122 C C . GLY A 1 146 ? -38.144 1.432 24.901 1.00 33.56 146 GLY A C 1
ATOM 1123 O O . GLY A 1 146 ? -37.409 2.055 24.151 1.00 33.56 146 GLY A O 1
ATOM 1124 N N . ASP A 1 147 ? -38.199 0.098 25.001 1.00 35.16 147 ASP A N 1
ATOM 1125 C CA . ASP A 1 147 ? -37.795 -0.948 24.037 1.00 35.16 147 ASP A CA 1
ATOM 1126 C C . ASP A 1 147 ? -36.359 -0.973 23.468 1.00 35.16 147 ASP A C 1
ATOM 1128 O O . ASP A 1 147 ? -35.986 -0.241 22.553 1.00 35.16 147 ASP A O 1
ATOM 1132 N N . SER A 1 148 ? -35.565 -1.921 23.971 1.00 36.62 148 SER A N 1
ATOM 1133 C CA . SER A 1 148 ? -34.178 -2.183 23.586 1.00 36.62 148 SER A CA 1
ATOM 1134 C C . SER A 1 148 ? -34.077 -3.211 22.451 1.00 36.62 148 SER A C 1
ATOM 1136 O O . SER A 1 148 ? -33.961 -4.414 22.686 1.00 36.62 148 SER A O 1
ATOM 1138 N N . GLN A 1 149 ? -34.054 -2.731 21.210 1.00 37.38 149 GLN A N 1
ATOM 1139 C CA . GLN A 1 149 ? -33.214 -3.338 20.171 1.00 37.38 149 GLN A CA 1
ATOM 1140 C C . GLN A 1 149 ? -31.790 -2.792 20.382 1.00 37.38 149 GLN A C 1
ATOM 1142 O O . GLN A 1 149 ? -31.677 -1.594 20.656 1.00 37.38 149 GLN A O 1
ATOM 1147 N N . PRO A 1 150 ? -30.710 -3.591 20.269 1.00 40.50 150 PRO A N 1
ATOM 1148 C CA . PRO A 1 150 ? -29.355 -3.052 20.283 1.00 40.50 150 PRO A CA 1
ATOM 1149 C C . PRO A 1 150 ? -29.141 -2.288 18.972 1.00 40.50 150 PRO A C 1
ATOM 1151 O O . PRO A 1 150 ? -28.635 -2.826 17.992 1.00 40.50 150 PRO A O 1
ATOM 1154 N N . GLN A 1 151 ? -29.609 -1.041 18.923 1.00 40.59 151 GLN A N 1
ATOM 1155 C CA . GLN A 1 151 ? -29.191 -0.112 17.891 1.00 40.59 151 GLN A CA 1
ATOM 1156 C C . GLN A 1 151 ? -27.725 0.179 18.171 1.00 40.59 151 GLN A C 1
ATOM 1158 O O . GLN A 1 151 ? -27.394 0.669 19.248 1.00 40.59 151 GLN A O 1
ATOM 1163 N N . GLU A 1 152 ? -26.858 -0.192 17.233 1.00 54.25 152 GLU A N 1
ATOM 1164 C CA . GLU A 1 152 ? -25.479 0.273 17.190 1.00 54.25 152 GLU A CA 1
ATOM 1165 C C . GLU A 1 152 ? -25.515 1.794 17.368 1.00 54.25 152 GLU A C 1
ATOM 1167 O O . GLU A 1 152 ? -25.934 2.529 16.472 1.00 54.25 152 GLU A O 1
ATOM 1172 N N . GLU A 1 153 ? -25.176 2.277 18.564 1.00 50.62 153 GLU A N 1
ATOM 1173 C CA . GLU A 1 153 ? -25.018 3.703 18.800 1.00 50.62 153 GLU A CA 1
ATOM 1174 C C . GLU A 1 153 ? -23.814 4.132 17.968 1.00 50.62 153 GLU A C 1
ATOM 1176 O O . GLU A 1 153 ? -22.669 4.013 18.401 1.00 50.62 153 GLU A O 1
ATOM 1181 N N . VAL A 1 154 ? -24.070 4.575 16.733 1.00 64.44 154 VAL A N 1
ATOM 1182 C CA . VAL A 1 154 ? -23.059 5.171 15.865 1.00 64.44 154 VAL A CA 1
ATOM 1183 C C . VAL A 1 154 ? -22.547 6.406 16.594 1.00 64.44 154 VAL A C 1
ATOM 1185 O O . VAL A 1 154 ? -23.178 7.464 16.612 1.00 64.44 154 VAL A O 1
ATOM 1188 N N . GLN A 1 155 ? -21.420 6.240 17.276 1.00 65.44 155 GLN A N 1
ATOM 1189 C CA . GLN A 1 155 ? -20.755 7.298 18.015 1.00 65.44 155 GLN A CA 1
ATOM 1190 C C . GLN A 1 155 ? -20.129 8.244 16.998 1.00 65.44 155 GLN A C 1
ATOM 1192 O O . GLN A 1 155 ? -19.031 8.027 16.492 1.00 65.44 155 GLN A O 1
ATOM 1197 N N . TYR A 1 156 ? -20.871 9.294 16.658 1.00 69.50 156 TYR A N 1
ATOM 1198 C CA . TYR A 1 156 ? -20.370 10.349 15.795 1.00 69.50 156 TYR A CA 1
ATOM 1199 C C . TYR A 1 156 ? -19.304 11.148 16.545 1.00 69.50 156 TYR A C 1
ATOM 1201 O O . TYR A 1 156 ? -19.601 11.852 17.514 1.00 69.50 156 TYR A O 1
ATOM 1209 N N . GLU A 1 157 ? -18.057 11.068 16.079 1.00 79.94 157 GLU A N 1
ATOM 1210 C CA . GLU A 1 157 ? -17.030 12.021 16.486 1.00 79.94 157 GLU A CA 1
ATOM 1211 C C . GLU A 1 157 ? -17.481 13.447 16.140 1.00 79.94 157 GLU A C 1
ATOM 1213 O O . GLU A 1 157 ? -18.107 13.705 15.105 1.00 79.94 157 GLU A O 1
ATOM 1218 N N . ALA A 1 158 ? -17.148 14.402 17.009 1.00 83.31 158 ALA A N 1
ATOM 1219 C CA . ALA A 1 158 ? -17.414 15.804 16.731 1.00 83.31 158 ALA A CA 1
ATOM 1220 C C . ALA A 1 158 ? -16.634 16.253 15.485 1.00 83.31 158 ALA A C 1
ATOM 1222 O O . ALA A 1 158 ? -15.454 15.945 15.318 1.00 83.31 158 ALA A O 1
ATOM 1223 N N . PHE A 1 159 ? -17.295 17.021 14.621 1.00 81.81 159 PHE A N 1
ATOM 1224 C CA . PHE A 1 159 ? -16.718 17.494 13.369 1.00 81.81 159 PHE A CA 1
ATOM 1225 C C . PHE A 1 159 ? -15.465 18.360 13.599 1.00 81.81 159 PHE A C 1
ATOM 1227 O O . PHE A 1 159 ? -15.559 19.494 14.075 1.00 81.81 159 PHE A O 1
ATOM 1234 N N . ASP A 1 160 ? -14.288 17.853 13.219 1.00 91.38 160 ASP A N 1
ATOM 1235 C CA . ASP A 1 160 ? -13.030 18.605 13.276 1.00 91.38 160 ASP A CA 1
ATOM 1236 C C . ASP A 1 160 ? -12.786 19.365 11.962 1.00 91.38 160 ASP A C 1
ATOM 1238 O O . ASP A 1 160 ? -12.329 18.815 10.953 1.00 91.38 160 ASP A O 1
ATOM 1242 N N . ALA A 1 161 ? -13.040 20.676 11.993 1.00 93.31 161 ALA A N 1
ATOM 1243 C CA . ALA A 1 161 ? -12.826 21.565 10.855 1.00 93.31 161 ALA A CA 1
ATOM 1244 C C . ALA A 1 161 ? -11.364 21.588 10.362 1.00 93.31 161 ALA A C 1
ATOM 1246 O O . ALA A 1 161 ? -11.128 21.813 9.176 1.00 93.31 161 ALA A O 1
ATOM 1247 N N . ARG A 1 162 ? -10.375 21.320 11.230 1.00 93.69 162 ARG A N 1
ATOM 1248 C CA . ARG A 1 162 ? -8.953 21.285 10.842 1.00 93.69 162 ARG A CA 1
ATOM 1249 C C . ARG A 1 162 ? -8.614 20.025 10.062 1.00 93.69 162 ARG A C 1
ATOM 1251 O O . ARG A 1 162 ? -7.778 20.071 9.164 1.00 93.69 162 ARG A O 1
ATOM 1258 N N . ARG A 1 163 ? -9.223 18.890 10.417 1.00 92.69 163 ARG A N 1
ATOM 1259 C CA . ARG A 1 163 ? -9.089 17.650 9.636 1.00 92.69 163 ARG A CA 1
ATOM 1260 C C . ARG A 1 163 ? -9.771 17.808 8.285 1.00 92.69 163 ARG A C 1
ATOM 1262 O O . ARG A 1 163 ? -9.162 17.473 7.280 1.00 92.69 163 ARG A O 1
ATOM 1269 N N . ARG A 1 164 ? -10.961 18.416 8.246 1.00 93.75 164 ARG A N 1
ATOM 1270 C CA . ARG A 1 164 ? -11.665 18.720 6.990 1.00 93.75 164 ARG A CA 1
ATOM 1271 C C . ARG A 1 164 ? -10.834 19.610 6.058 1.00 93.75 164 ARG A C 1
ATOM 1273 O O . ARG A 1 164 ? -10.677 19.269 4.895 1.00 93.75 164 ARG A O 1
ATOM 1280 N N . ALA A 1 165 ? -10.253 20.693 6.576 1.00 96.00 165 ALA A N 1
ATOM 1281 C CA . ALA A 1 165 ? -9.385 21.571 5.788 1.00 96.00 165 ALA A CA 1
ATOM 1282 C C . ALA A 1 165 ? -8.159 20.829 5.226 1.00 96.00 165 ALA A C 1
ATOM 1284 O O . ALA A 1 165 ? -7.824 21.007 4.061 1.00 96.00 165 ALA A O 1
ATOM 1285 N N . ARG A 1 166 ? -7.537 19.947 6.024 1.00 95.88 166 ARG A N 1
ATOM 1286 C CA . ARG A 1 166 ? -6.423 19.102 5.564 1.00 95.88 166 ARG A CA 1
ATOM 1287 C C . ARG A 1 166 ? -6.840 18.099 4.491 1.00 95.88 166 ARG A C 1
ATOM 1289 O O . ARG A 1 166 ? -6.091 17.890 3.550 1.00 95.88 166 ARG A O 1
ATOM 1296 N N . VAL A 1 167 ? -8.022 17.496 4.606 1.00 96.94 167 VAL A N 1
ATOM 1297 C CA . VAL A 1 167 ? -8.557 16.605 3.563 1.00 96.94 167 VAL A CA 1
ATOM 1298 C C . VAL A 1 167 ? -8.795 17.375 2.264 1.00 96.94 167 VAL A C 1
ATOM 1300 O O . VAL A 1 167 ? -8.441 16.885 1.200 1.00 96.94 167 VAL A O 1
ATOM 1303 N N . GLU A 1 168 ? -9.344 18.590 2.336 1.00 96.75 168 GLU A N 1
ATOM 1304 C CA . GLU A 1 168 ? -9.541 19.437 1.153 1.00 96.75 168 GLU A CA 1
ATOM 1305 C C . GLU A 1 168 ? -8.215 19.870 0.511 1.00 96.75 168 GLU A C 1
ATOM 1307 O O . GLU A 1 168 ? -8.120 19.927 -0.712 1.00 96.75 168 GLU A O 1
ATOM 1312 N N . GLU A 1 169 ? -7.192 20.167 1.313 1.00 97.75 169 GLU A N 1
ATOM 1313 C CA . GLU A 1 169 ? -5.843 20.486 0.832 1.00 97.75 169 GLU A CA 1
ATOM 1314 C C . GLU A 1 169 ? -5.191 19.282 0.141 1.00 97.75 169 GLU A C 1
ATOM 1316 O O . GLU A 1 169 ? -4.764 19.402 -1.005 1.00 97.75 169 GLU A O 1
ATOM 1321 N N . LEU A 1 170 ? -5.209 18.113 0.789 1.00 97.56 170 LEU A N 1
ATOM 1322 C CA . LEU A 1 170 ? -4.675 16.870 0.226 1.00 97.56 170 LEU A CA 1
ATOM 1323 C C . LEU A 1 170 ? -5.397 16.466 -1.063 1.00 97.56 170 LEU A C 1
ATOM 1325 O O . LEU A 1 170 ? -4.751 16.023 -2.004 1.00 97.56 170 LEU A O 1
ATOM 1329 N N . ALA A 1 171 ? -6.715 16.660 -1.141 1.00 97.31 171 ALA A N 1
ATOM 1330 C CA . ALA A 1 171 ? -7.473 16.384 -2.359 1.00 97.31 171 ALA A CA 1
ATOM 1331 C C . ALA A 1 171 ? -7.054 17.302 -3.521 1.00 97.31 171 ALA A C 1
ATOM 1333 O O . ALA A 1 171 ? -6.958 16.857 -4.662 1.00 97.31 171 ALA A O 1
ATOM 1334 N N . ARG A 1 172 ? -6.759 18.582 -3.251 1.00 98.06 172 ARG A N 1
ATOM 1335 C CA . ARG A 1 172 ? -6.235 19.500 -4.280 1.00 98.06 172 ARG A CA 1
ATOM 1336 C C . ARG A 1 172 ? -4.834 19.100 -4.729 1.00 98.06 172 ARG A C 1
ATOM 1338 O O . ARG A 1 172 ? -4.571 19.095 -5.928 1.00 98.06 172 ARG A O 1
ATOM 1345 N N . GLU A 1 173 ? -3.965 18.749 -3.782 1.00 97.94 173 GLU A N 1
ATOM 1346 C CA . GLU A 1 173 ? -2.613 18.267 -4.074 1.00 97.94 173 GLU A CA 1
ATOM 1347 C C . GLU A 1 173 ? -2.652 16.985 -4.919 1.00 97.94 173 GLU A C 1
ATOM 1349 O O . GLU A 1 173 ? -1.927 16.871 -5.907 1.00 97.94 173 GLU A O 1
ATOM 1354 N N . GLU A 1 174 ? -3.555 16.055 -4.601 1.00 97.56 174 GLU A N 1
ATOM 1355 C CA . GLU A 1 174 ? -3.780 14.844 -5.390 1.00 97.56 174 GLU A CA 1
ATOM 1356 C C . GLU A 1 174 ? -4.177 15.177 -6.837 1.00 97.56 174 GLU A C 1
ATOM 1358 O O . GLU A 1 174 ? -3.595 14.638 -7.783 1.00 97.56 174 GLU A O 1
ATOM 1363 N N . GLU A 1 175 ? -5.131 16.090 -7.039 1.00 97.88 175 GLU A N 1
ATOM 1364 C CA . GLU A 1 175 ? -5.537 16.511 -8.381 1.00 97.88 175 GLU A CA 1
ATOM 1365 C C . GLU A 1 175 ? -4.390 17.159 -9.171 1.00 97.88 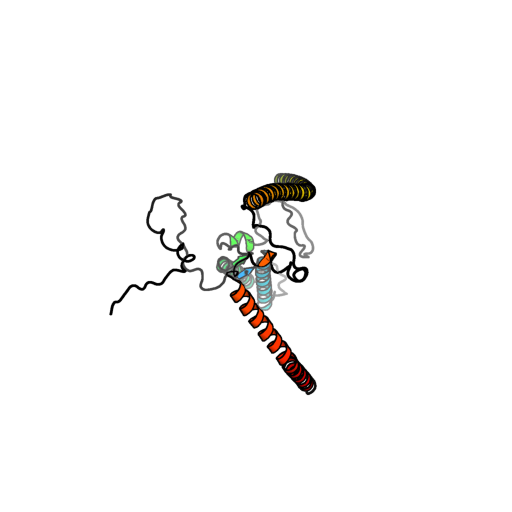175 GLU A C 1
ATOM 1367 O O . GLU A 1 175 ? -4.235 16.893 -10.369 1.00 97.88 175 GLU A O 1
ATOM 1372 N N . ASP A 1 176 ? -3.579 17.997 -8.524 1.00 98.25 176 ASP A N 1
ATOM 1373 C CA . ASP A 1 176 ? -2.427 18.646 -9.151 1.00 98.25 176 ASP A CA 1
ATOM 1374 C C . ASP A 1 176 ? -1.351 17.630 -9.546 1.00 98.25 176 ASP A C 1
ATOM 1376 O O . ASP A 1 176 ? -0.872 17.649 -10.686 1.00 98.25 176 ASP A O 1
ATOM 1380 N N . LEU A 1 177 ? -1.049 16.669 -8.669 1.00 98.00 177 LEU A N 1
ATOM 1381 C CA . LEU A 1 177 ? -0.131 15.570 -8.970 1.00 98.00 177 LEU A CA 1
ATOM 1382 C C . LEU A 1 177 ? -0.655 14.692 -10.112 1.00 98.00 177 LEU A C 1
ATOM 1384 O O . LEU A 1 177 ? 0.111 14.299 -10.995 1.00 98.00 177 LEU A O 1
ATOM 1388 N N . MET A 1 178 ? -1.962 14.420 -10.170 1.00 98.12 178 MET A N 1
ATOM 1389 C CA . MET A 1 178 ? -2.553 13.695 -11.298 1.00 98.12 178 MET A CA 1
ATOM 1390 C C . MET A 1 178 ? -2.400 14.457 -12.621 1.00 98.12 178 MET A C 1
ATOM 1392 O O . MET A 1 178 ? -2.062 13.846 -13.644 1.00 98.12 178 MET A O 1
ATOM 1396 N N . ARG A 1 179 ? -2.596 15.784 -12.620 1.00 97.69 179 ARG A N 1
ATOM 1397 C CA . ARG A 1 179 ? -2.363 16.638 -13.800 1.00 97.69 179 ARG A CA 1
ATOM 1398 C C . ARG A 1 179 ? -0.893 16.610 -14.219 1.00 97.69 179 ARG A C 1
ATOM 1400 O O . ARG A 1 179 ? -0.607 16.460 -15.411 1.00 97.69 179 ARG A O 1
ATOM 1407 N N . GLU A 1 180 ? 0.032 16.699 -13.267 1.00 97.69 180 GLU A N 1
ATOM 1408 C CA . GLU A 1 180 ? 1.469 16.646 -13.538 1.00 97.69 180 GLU A CA 1
ATOM 1409 C C . GLU A 1 180 ? 1.883 15.290 -14.118 1.00 97.69 180 GLU A C 1
ATOM 1411 O O . GLU A 1 180 ? 2.570 15.242 -15.139 1.00 97.69 180 GLU A O 1
ATOM 1416 N N . ILE A 1 181 ? 1.407 14.183 -13.544 1.00 97.69 181 ILE A N 1
ATOM 1417 C CA . ILE A 1 181 ? 1.681 12.833 -14.050 1.00 97.69 181 ILE A CA 1
ATOM 1418 C C . ILE A 1 181 ? 1.123 12.666 -15.465 1.00 97.69 181 ILE A C 1
ATOM 1420 O O . ILE A 1 181 ? 1.798 12.096 -16.325 1.00 97.69 181 ILE A O 1
ATOM 1424 N N . ALA A 1 182 ? -0.082 13.166 -15.749 1.00 97.75 182 ALA A N 1
ATOM 1425 C CA . ALA A 1 182 ? -0.646 13.118 -17.096 1.00 97.75 182 ALA A CA 1
ATOM 1426 C C . ALA A 1 182 ? 0.214 13.911 -18.100 1.00 97.75 182 ALA A C 1
ATOM 1428 O O . ALA A 1 182 ? 0.515 13.416 -19.193 1.00 97.75 182 ALA A O 1
ATOM 1429 N N . ALA A 1 183 ? 0.679 15.104 -17.717 1.00 97.00 183 ALA A N 1
ATOM 1430 C CA . ALA A 1 183 ? 1.598 15.899 -18.528 1.00 97.00 183 ALA A CA 1
ATOM 1431 C C . ALA A 1 183 ? 2.955 15.195 -18.717 1.00 97.00 183 ALA A C 1
ATOM 1433 O O . ALA A 1 183 ? 3.493 15.174 -19.828 1.00 97.00 183 ALA A O 1
ATOM 1434 N N . LEU A 1 184 ? 3.484 14.565 -17.663 1.00 97.56 184 LEU A N 1
ATOM 1435 C CA . LEU A 1 184 ? 4.728 13.799 -17.674 1.00 97.56 184 LEU A CA 1
ATOM 1436 C C . LEU A 1 184 ? 4.633 12.607 -18.632 1.00 97.56 184 LEU A C 1
ATOM 1438 O O . LEU A 1 184 ? 5.485 12.451 -19.507 1.00 97.56 184 LEU A O 1
ATOM 1442 N N . LYS A 1 185 ? 3.552 11.826 -18.536 1.00 96.88 185 LYS A N 1
ATOM 1443 C CA . LYS A 1 185 ? 3.267 10.688 -19.421 1.00 96.88 185 LYS A CA 1
ATOM 1444 C C . LYS A 1 185 ? 3.162 11.101 -20.887 1.00 96.88 185 LYS A C 1
ATOM 1446 O O . LYS A 1 185 ? 3.556 10.332 -21.755 1.00 96.88 185 LYS A O 1
ATOM 1451 N N . ARG A 1 186 ? 2.672 12.311 -21.175 1.00 96.00 186 ARG A N 1
ATOM 1452 C CA . ARG A 1 186 ? 2.599 12.832 -22.547 1.00 96.00 186 ARG A CA 1
ATOM 1453 C C . ARG A 1 186 ? 3.946 13.350 -23.061 1.00 96.00 186 ARG A C 1
ATOM 1455 O O . ARG A 1 186 ? 4.266 13.127 -24.225 1.00 96.00 186 ARG A O 1
ATOM 1462 N N . ARG A 1 187 ? 4.730 14.053 -22.234 1.00 96.25 187 ARG A N 1
ATOM 1463 C CA . ARG A 1 187 ? 5.970 14.724 -22.678 1.00 96.25 187 ARG A CA 1
ATOM 1464 C C . ARG A 1 187 ? 7.195 13.810 -22.697 1.00 96.25 187 ARG A C 1
ATOM 1466 O O . ARG A 1 187 ? 8.012 13.915 -23.606 1.00 96.25 187 ARG A O 1
ATOM 1473 N N . VAL A 1 188 ? 7.343 12.936 -21.699 1.00 97.06 188 VAL A N 1
ATOM 1474 C CA . VAL A 1 188 ? 8.590 12.188 -21.472 1.00 97.06 188 VAL A CA 1
ATOM 1475 C C . VAL A 1 188 ? 8.866 11.149 -22.554 1.00 97.06 188 VAL A C 1
ATOM 1477 O O . VAL A 1 188 ? 9.993 11.145 -23.039 1.00 97.06 188 VAL A O 1
ATOM 1480 N N . PRO A 1 189 ? 7.903 10.317 -23.002 1.00 97.06 189 PRO A N 1
ATOM 1481 C CA . PRO A 1 189 ? 8.198 9.301 -24.011 1.00 97.06 189 PRO A CA 1
ATOM 1482 C C . PRO A 1 189 ? 8.688 9.907 -25.329 1.00 97.06 189 PRO A C 1
ATOM 1484 O O . PRO A 1 189 ? 9.693 9.464 -25.875 1.00 97.06 189 PRO A O 1
ATOM 1487 N N . ALA A 1 190 ? 8.026 10.967 -25.805 1.00 94.19 190 ALA A N 1
ATOM 1488 C CA . ALA A 1 190 ? 8.421 11.658 -27.030 1.00 94.19 190 ALA A CA 1
ATOM 1489 C C . ALA A 1 190 ? 9.782 12.359 -26.883 1.00 94.19 190 ALA A C 1
ATOM 1491 O O . ALA A 1 190 ? 10.615 12.281 -27.784 1.00 94.19 190 ALA A O 1
ATOM 1492 N N . ALA A 1 191 ? 10.031 13.010 -25.741 1.00 96.50 191 ALA A N 1
ATOM 1493 C CA . ALA A 1 191 ? 11.315 13.652 -25.470 1.00 96.50 191 ALA A CA 1
ATOM 1494 C C . ALA A 1 191 ? 12.465 12.633 -25.394 1.00 96.50 191 ALA A C 1
ATOM 1496 O O . ALA A 1 191 ? 13.493 12.838 -26.031 1.00 96.50 191 ALA A O 1
ATOM 1497 N N . ALA A 1 192 ? 12.273 11.520 -24.681 1.00 97.31 192 ALA A N 1
ATOM 1498 C CA . ALA A 1 192 ? 13.269 10.460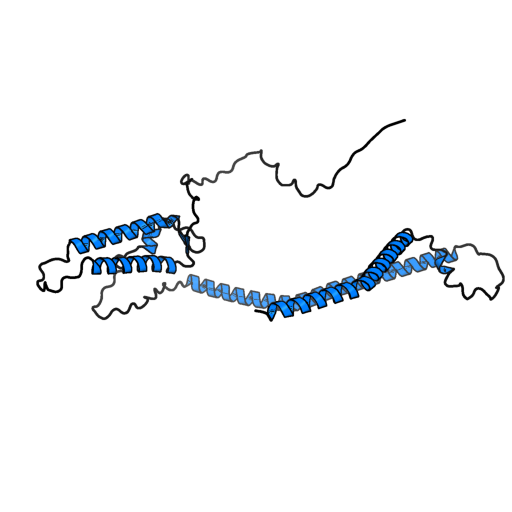 -24.548 1.00 97.31 192 ALA A CA 1
ATOM 1499 C C . ALA A 1 192 ? 13.568 9.778 -25.895 1.00 97.31 192 ALA A C 1
ATOM 1501 O O . ALA A 1 192 ? 14.731 9.568 -26.241 1.00 97.31 192 ALA A O 1
ATOM 1502 N N . ALA A 1 193 ? 12.529 9.489 -26.688 1.00 96.75 193 ALA A N 1
ATOM 1503 C CA . ALA A 1 193 ? 12.688 8.933 -28.030 1.00 96.75 193 ALA A CA 1
ATOM 1504 C C . ALA A 1 193 ? 13.480 9.878 -28.943 1.00 96.75 193 ALA A C 1
ATOM 1506 O O . ALA A 1 193 ? 14.373 9.428 -29.656 1.00 96.75 193 ALA A O 1
ATOM 1507 N N . LYS A 1 194 ? 13.207 11.189 -28.877 1.00 96.81 194 LYS A N 1
ATOM 1508 C CA . LYS A 1 194 ? 13.960 12.192 -29.635 1.00 96.81 194 LYS A CA 1
ATOM 1509 C C . LYS A 1 194 ? 15.434 12.215 -29.230 1.00 96.81 194 LYS A C 1
ATOM 1511 O O . LYS A 1 194 ? 16.289 12.107 -30.096 1.00 96.81 194 LYS A O 1
ATOM 1516 N N . THR A 1 195 ? 15.737 12.286 -27.932 1.00 96.88 195 THR A N 1
ATOM 1517 C CA . THR A 1 195 ? 17.135 12.293 -27.463 1.00 96.88 195 THR A CA 1
ATOM 1518 C C . THR A 1 195 ? 17.892 11.031 -27.866 1.00 96.88 195 THR A C 1
ATOM 1520 O O . THR A 1 195 ? 19.075 11.100 -28.184 1.00 96.88 195 THR A O 1
ATOM 1523 N N . TYR A 1 196 ? 17.211 9.883 -27.884 1.00 97.00 196 TYR A N 1
ATOM 1524 C CA . TYR A 1 196 ? 17.809 8.629 -28.325 1.00 97.00 196 TYR A CA 1
ATOM 1525 C C . TYR A 1 196 ? 18.051 8.613 -29.839 1.00 97.00 196 TYR A C 1
ATOM 1527 O O . TYR A 1 196 ? 19.124 8.214 -30.279 1.00 97.00 196 TYR A O 1
ATOM 1535 N N . ALA A 1 197 ? 17.086 9.086 -30.632 1.00 97.12 197 ALA A N 1
ATOM 1536 C CA . ALA A 1 197 ? 17.226 9.190 -32.081 1.00 97.12 197 ALA A CA 1
ATOM 1537 C C . ALA A 1 197 ? 18.359 10.148 -32.474 1.00 97.12 197 ALA A C 1
ATOM 1539 O O . ALA A 1 197 ? 19.193 9.785 -33.298 1.00 97.12 197 ALA A O 1
ATOM 1540 N N . ASP A 1 198 ? 18.427 11.326 -31.851 1.00 96.69 198 ASP A N 1
ATOM 1541 C CA . ASP A 1 198 ? 19.485 12.310 -32.098 1.00 96.69 198 ASP A CA 1
ATOM 1542 C C . ASP A 1 198 ? 20.870 11.710 -31.781 1.00 96.69 198 ASP A C 1
ATOM 1544 O O . ASP A 1 198 ? 21.798 11.834 -32.577 1.00 96.69 198 ASP A O 1
ATOM 1548 N N . GLY A 1 199 ? 20.999 10.981 -30.664 1.00 96.62 199 GLY A N 1
ATOM 1549 C CA . GLY A 1 199 ? 22.239 10.285 -30.307 1.00 96.62 199 GLY A CA 1
ATOM 1550 C C . GLY A 1 199 ? 22.608 9.141 -31.260 1.00 96.62 199 GLY A C 1
ATOM 1551 O O . GLY A 1 199 ? 23.783 8.963 -31.573 1.00 96.62 199 GLY A O 1
ATOM 1552 N N . PHE A 1 200 ? 21.621 8.384 -31.749 1.00 97.19 200 PHE A N 1
ATOM 1553 C CA . PHE A 1 200 ? 21.841 7.316 -32.727 1.00 97.19 200 PHE A CA 1
ATOM 1554 C C . PHE A 1 200 ? 22.360 7.871 -34.056 1.00 97.19 200 PHE A C 1
ATOM 1556 O O . PHE A 1 200 ? 23.370 7.390 -34.564 1.00 97.19 200 PHE A O 1
ATOM 1563 N N . TRP A 1 201 ? 21.706 8.902 -34.598 1.00 97.19 201 TRP A N 1
ATOM 1564 C CA . TRP A 1 201 ? 22.117 9.515 -35.862 1.00 97.19 201 TRP A CA 1
ATOM 1565 C C . TRP A 1 201 ? 23.483 10.186 -35.769 1.00 97.19 201 TRP A C 1
ATOM 1567 O O . TRP A 1 201 ? 24.266 10.100 -36.711 1.00 97.19 201 TRP A O 1
ATOM 1577 N N . GLU A 1 202 ? 23.799 10.800 -34.630 1.00 97.31 202 GLU A N 1
ATOM 1578 C CA . GLU A 1 202 ? 25.129 11.359 -34.402 1.00 97.31 202 GLU A CA 1
ATOM 1579 C C . GLU A 1 202 ? 26.207 10.266 -34.347 1.00 97.31 202 GLU A C 1
ATOM 1581 O O . GLU A 1 202 ? 27.268 10.429 -34.943 1.00 97.31 202 GLU A O 1
ATOM 1586 N N . GLY A 1 203 ? 25.924 9.125 -33.709 1.00 96.25 203 GLY A N 1
ATOM 1587 C CA . GLY A 1 203 ? 26.814 7.961 -33.733 1.00 96.25 203 GLY A CA 1
ATOM 1588 C C . GLY A 1 203 ? 27.051 7.437 -35.151 1.00 96.25 203 GLY A C 1
ATOM 1589 O O . GLY A 1 203 ? 28.198 7.288 -35.559 1.00 96.25 203 GLY A O 1
ATOM 1590 N N . VAL A 1 204 ? 25.980 7.259 -35.934 1.00 96.81 204 VAL A N 1
ATOM 1591 C CA . VAL A 1 204 ? 26.070 6.837 -37.344 1.00 96.81 204 VAL A CA 1
ATOM 1592 C C . VAL A 1 204 ? 26.916 7.813 -38.161 1.00 96.81 204 VAL A C 1
ATOM 1594 O O . VAL A 1 204 ? 27.785 7.380 -38.910 1.00 96.81 204 VAL A O 1
ATOM 1597 N N . ARG A 1 205 ? 26.721 9.127 -37.988 1.00 97.12 205 ARG A N 1
ATOM 1598 C CA . ARG A 1 205 ? 27.512 10.153 -38.683 1.00 97.12 205 ARG A CA 1
ATOM 1599 C C . ARG A 1 205 ? 29.001 10.046 -38.340 1.00 97.12 205 ARG A C 1
ATOM 1601 O O . ARG A 1 205 ? 29.844 10.119 -39.230 1.00 97.12 205 ARG A O 1
ATOM 1608 N N . VAL A 1 206 ? 29.330 9.870 -37.060 1.00 97.00 206 VAL A N 1
ATOM 1609 C CA . VAL A 1 206 ? 30.719 9.704 -36.606 1.00 97.00 206 VAL A CA 1
ATOM 1610 C C . VAL A 1 206 ? 31.338 8.424 -37.178 1.00 97.00 206 VAL A C 1
ATOM 1612 O O . VAL A 1 206 ? 32.489 8.453 -37.617 1.00 97.00 206 VAL A O 1
ATOM 1615 N N . ASP A 1 207 ? 30.580 7.329 -37.225 1.00 95.94 207 ASP A N 1
ATOM 1616 C CA . ASP A 1 207 ? 31.032 6.054 -37.786 1.00 95.94 207 ASP A CA 1
ATOM 1617 C C . ASP A 1 207 ? 31.240 6.136 -39.307 1.00 95.94 207 ASP A C 1
ATOM 1619 O O . ASP A 1 207 ? 32.253 5.650 -39.816 1.00 95.94 207 ASP A O 1
ATOM 1623 N N . GLU A 1 208 ? 30.338 6.796 -40.040 1.00 96.50 208 GLU A N 1
ATOM 1624 C CA . GLU A 1 208 ? 30.485 7.055 -41.478 1.00 96.50 208 GLU A CA 1
ATOM 1625 C C . GLU A 1 208 ? 31.729 7.906 -41.772 1.00 96.50 208 GLU A C 1
ATOM 1627 O O . GLU A 1 208 ? 32.500 7.589 -42.681 1.00 96.50 208 GLU A O 1
ATOM 1632 N N . GLU A 1 209 ? 31.988 8.945 -40.972 1.00 96.44 209 GLU A N 1
ATOM 1633 C CA . GLU A 1 209 ? 33.195 9.770 -41.093 1.00 96.44 209 GLU A CA 1
ATOM 1634 C C . GLU A 1 209 ? 34.476 8.989 -40.776 1.00 96.44 209 GLU A C 1
ATOM 1636 O O . GLU A 1 209 ? 35.506 9.182 -41.432 1.00 96.44 209 GLU A O 1
ATOM 1641 N N . ALA A 1 210 ? 34.438 8.101 -39.780 1.00 95.12 210 ALA A N 1
ATOM 1642 C CA . ALA A 1 210 ? 35.560 7.229 -39.452 1.00 95.12 210 ALA A CA 1
ATOM 1643 C C . ALA A 1 210 ? 35.828 6.211 -40.572 1.00 95.12 210 ALA A C 1
ATOM 1645 O O . ALA A 1 210 ? 36.985 6.006 -40.949 1.00 95.12 210 ALA A O 1
ATOM 1646 N N . LEU A 1 211 ? 34.772 5.624 -41.144 1.00 94.62 211 LEU A N 1
ATOM 1647 C CA . LEU A 1 211 ? 34.865 4.701 -42.272 1.00 94.62 211 LEU A CA 1
ATOM 1648 C C . LEU A 1 211 ? 35.427 5.397 -43.515 1.00 94.62 211 LEU A C 1
ATOM 1650 O O . LEU A 1 211 ? 36.334 4.859 -44.143 1.00 94.62 211 LEU A O 1
ATOM 1654 N N . ALA A 1 212 ? 34.946 6.599 -43.844 1.00 95.06 212 ALA A N 1
ATOM 1655 C CA . ALA A 1 212 ? 35.449 7.376 -44.976 1.00 95.06 212 ALA A CA 1
ATOM 1656 C C . ALA A 1 212 ? 36.958 7.644 -44.848 1.00 95.06 212 ALA A C 1
ATOM 1658 O O . ALA A 1 212 ? 37.715 7.376 -45.779 1.00 95.06 212 ALA A O 1
ATOM 1659 N N . LYS A 1 213 ? 37.419 8.059 -43.660 1.00 94.44 213 LYS A N 1
ATOM 1660 C CA . LYS A 1 213 ? 38.854 8.248 -43.382 1.00 94.44 213 LYS A CA 1
ATOM 1661 C C . LYS A 1 213 ? 39.651 6.947 -43.490 1.00 94.44 213 LYS A C 1
ATOM 1663 O O . LYS A 1 213 ? 40.772 6.960 -43.994 1.00 94.44 213 LYS A O 1
ATOM 1668 N N . ALA A 1 214 ? 39.099 5.826 -43.025 1.00 93.12 214 ALA A N 1
ATOM 1669 C CA . ALA A 1 214 ? 39.753 4.524 -43.131 1.00 93.12 214 ALA A CA 1
ATOM 1670 C C . ALA A 1 214 ? 39.863 4.052 -44.591 1.00 93.12 214 ALA A C 1
ATOM 1672 O O . ALA A 1 214 ? 40.905 3.526 -44.980 1.00 93.12 214 ALA A O 1
ATOM 1673 N N . LEU A 1 215 ? 38.827 4.280 -45.405 1.00 91.75 215 LEU A N 1
ATOM 1674 C CA . LEU A 1 215 ? 38.841 3.991 -46.840 1.00 91.75 215 LEU A CA 1
ATOM 1675 C C . LEU A 1 215 ? 39.870 4.851 -47.576 1.00 91.75 215 LEU A C 1
ATOM 1677 O O . LEU A 1 215 ? 40.637 4.316 -48.371 1.00 91.75 215 LEU A O 1
ATOM 1681 N N . GLU A 1 216 ? 39.943 6.152 -47.283 1.00 91.12 216 GLU A N 1
ATOM 1682 C CA . GLU A 1 216 ? 40.970 7.037 -47.848 1.00 91.12 216 GLU A CA 1
ATOM 1683 C C . GLU A 1 216 ? 42.384 6.589 -47.456 1.00 91.12 216 GLU A C 1
ATOM 1685 O O . GLU A 1 216 ? 43.268 6.515 -48.310 1.00 91.12 216 GLU A O 1
ATOM 1690 N N . ALA A 1 217 ? 42.599 6.223 -46.190 1.00 89.19 217 ALA A N 1
ATOM 1691 C CA . ALA A 1 217 ? 43.882 5.707 -45.722 1.00 89.19 217 ALA A CA 1
ATOM 1692 C C . ALA A 1 217 ? 44.251 4.371 -46.392 1.00 89.19 217 ALA A C 1
ATOM 1694 O O . ALA A 1 217 ? 45.404 4.176 -46.778 1.00 89.19 217 ALA A O 1
ATOM 1695 N N . ALA A 1 218 ? 43.284 3.468 -46.573 1.00 85.94 218 ALA A N 1
ATOM 1696 C CA . ALA A 1 218 ? 43.484 2.198 -47.266 1.00 85.94 218 ALA A CA 1
ATOM 1697 C C . ALA A 1 218 ? 43.777 2.401 -48.761 1.00 85.94 218 ALA A C 1
ATOM 1699 O O . ALA A 1 218 ? 44.677 1.757 -49.296 1.00 85.94 218 ALA A O 1
ATOM 1700 N N . ALA A 1 219 ? 43.080 3.328 -49.424 1.00 85.81 219 ALA A N 1
ATOM 1701 C CA . ALA A 1 219 ? 43.335 3.689 -50.816 1.00 85.81 219 ALA A CA 1
ATOM 1702 C C . ALA A 1 219 ? 44.723 4.326 -50.992 1.00 85.81 219 ALA A C 1
ATOM 1704 O O . ALA A 1 219 ? 45.451 3.970 -51.916 1.00 85.81 219 ALA A O 1
ATOM 1705 N N . ALA A 1 220 ? 45.128 5.212 -50.077 1.00 83.88 220 ALA A N 1
ATOM 1706 C CA . ALA A 1 220 ? 46.468 5.793 -50.067 1.00 83.88 220 ALA A CA 1
ATOM 1707 C C . ALA A 1 220 ? 47.555 4.733 -49.818 1.00 83.88 220 ALA A C 1
ATOM 1709 O O . ALA A 1 220 ? 48.586 4.748 -50.486 1.00 83.88 220 ALA A O 1
ATOM 1710 N N . ALA A 1 221 ? 47.320 3.782 -48.907 1.00 80.75 221 ALA A N 1
ATOM 1711 C CA . ALA A 1 221 ? 48.230 2.664 -48.664 1.00 80.75 221 ALA A CA 1
ATOM 1712 C C . ALA A 1 221 ? 48.334 1.728 -49.880 1.00 80.75 221 ALA A C 1
ATOM 1714 O O . ALA A 1 221 ? 49.433 1.307 -50.230 1.00 80.75 221 ALA A O 1
ATOM 1715 N N . ALA A 1 222 ? 47.215 1.454 -50.558 1.00 76.25 222 ALA A N 1
ATOM 1716 C CA . ALA A 1 222 ? 47.189 0.667 -51.787 1.00 76.25 222 ALA A CA 1
ATOM 1717 C C . ALA A 1 222 ? 47.928 1.369 -52.939 1.00 76.25 222 ALA A C 1
ATOM 1719 O O . ALA A 1 222 ? 48.660 0.720 -53.679 1.00 76.25 222 ALA A O 1
ATOM 1720 N N . ALA A 1 223 ? 47.798 2.694 -53.058 1.00 74.88 223 ALA A N 1
ATOM 1721 C CA . ALA A 1 223 ? 48.526 3.494 -54.045 1.00 74.88 223 ALA A CA 1
ATOM 1722 C C . ALA A 1 223 ? 50.028 3.641 -53.728 1.00 74.88 223 ALA A C 1
ATOM 1724 O O . ALA A 1 223 ? 50.825 3.878 -54.633 1.00 74.88 223 ALA A O 1
ATOM 1725 N N . ALA A 1 224 ? 50.425 3.506 -52.458 1.00 71.69 224 ALA A N 1
ATOM 1726 C CA . ALA A 1 224 ? 51.819 3.558 -52.016 1.00 71.69 224 ALA A CA 1
ATOM 1727 C C . ALA A 1 224 ? 52.563 2.212 -52.142 1.00 71.69 224 ALA A C 1
ATOM 1729 O O . ALA A 1 224 ? 53.774 2.168 -51.906 1.00 71.69 224 ALA A O 1
ATOM 1730 N N . LEU A 1 225 ? 51.878 1.122 -52.513 1.00 59.78 225 LEU A N 1
ATOM 1731 C CA . LEU A 1 225 ? 52.526 -0.146 -52.849 1.00 59.78 225 LEU A CA 1
ATOM 1732 C C . LEU A 1 225 ? 53.287 0.012 -54.181 1.00 59.78 225 LEU A C 1
ATOM 1734 O O . LEU A 1 225 ? 52.672 0.331 -55.201 1.00 59.78 225 LEU A O 1
ATOM 1738 N N . PRO A 1 226 ? 54.617 -0.193 -54.210 1.00 46.78 226 PRO A N 1
ATOM 1739 C CA . PRO A 1 226 ? 55.387 -0.124 -55.444 1.00 46.78 226 PRO A CA 1
ATOM 1740 C C . PRO A 1 226 ? 54.971 -1.271 -56.371 1.00 46.78 226 PRO A C 1
ATOM 1742 O O . PRO A 1 226 ? 54.856 -2.416 -55.935 1.00 46.78 226 PRO A O 1
ATOM 1745 N N . GLY A 1 227 ? 54.726 -0.936 -57.639 1.00 48.28 227 GLY A N 1
ATOM 1746 C CA . GLY A 1 227 ? 54.119 -1.811 -58.636 1.00 48.28 227 GLY A CA 1
ATOM 1747 C C . GLY A 1 227 ? 54.708 -3.222 -58.703 1.00 48.28 227 GLY A C 1
ATOM 1748 O O . GLY A 1 227 ? 55.917 -3.408 -58.853 1.00 48.28 227 GLY A O 1
ATOM 1749 N N . GLY A 1 228 ? 53.810 -4.209 -58.654 1.00 44.72 228 GLY A N 1
ATOM 1750 C CA . GLY A 1 228 ? 54.047 -5.516 -59.247 1.00 44.72 228 GLY A CA 1
ATOM 1751 C C . GLY A 1 228 ? 54.147 -5.337 -60.757 1.00 44.72 228 GLY A C 1
ATOM 1752 O O . GLY A 1 228 ? 53.214 -4.849 -61.390 1.00 44.72 228 GLY A O 1
ATOM 1753 N N . GLN A 1 229 ? 55.323 -5.649 -61.286 1.00 42.72 229 GLN A N 1
ATOM 1754 C CA . GLN A 1 229 ? 55.642 -5.646 -62.706 1.00 42.72 229 GLN A CA 1
ATOM 1755 C C . GLN A 1 229 ? 54.678 -6.540 -63.491 1.00 42.72 229 GLN A C 1
ATOM 1757 O O . GLN A 1 229 ? 54.361 -7.643 -63.046 1.00 42.72 229 GLN A O 1
ATOM 1762 N N . ASP A 1 230 ? 54.277 -6.032 -64.654 1.00 48.31 230 ASP A N 1
ATOM 1763 C CA . ASP A 1 230 ? 53.818 -6.729 -65.855 1.00 48.31 230 ASP A CA 1
ATOM 1764 C C . ASP A 1 230 ? 53.931 -8.266 -65.781 1.00 48.31 230 ASP A C 1
ATOM 1766 O O . ASP A 1 230 ? 55.011 -8.838 -65.945 1.00 48.31 230 ASP A O 1
ATOM 1770 N N . GLN A 1 231 ? 52.802 -8.945 -65.570 1.00 45.09 231 GLN A N 1
ATOM 1771 C CA . GLN A 1 231 ? 52.629 -10.334 -65.989 1.00 45.09 231 GLN A CA 1
ATOM 1772 C C . GLN A 1 231 ? 51.376 -10.415 -66.849 1.00 45.09 231 GLN A C 1
ATOM 1774 O O . GLN A 1 231 ? 50.289 -10.007 -66.443 1.00 45.09 231 GLN A O 1
ATOM 1779 N N . GLU A 1 232 ? 51.608 -10.867 -68.075 1.00 43.72 232 GLU A N 1
ATOM 1780 C CA . GLU A 1 232 ? 50.639 -11.067 -69.138 1.00 43.72 232 GLU A CA 1
ATOM 1781 C C . GLU A 1 232 ? 49.476 -11.952 -68.665 1.00 43.72 232 GLU A C 1
ATOM 1783 O O . GLU A 1 232 ? 49.643 -12.903 -67.903 1.00 43.72 232 GLU A O 1
ATOM 1788 N N . GLU A 1 233 ? 48.278 -11.572 -69.098 1.00 44.84 233 GLU A N 1
ATOM 1789 C CA . GLU A 1 233 ? 47.001 -12.169 -68.733 1.00 44.84 233 GLU A CA 1
ATOM 1790 C C . GLU A 1 233 ? 46.844 -13.571 -69.349 1.00 44.84 233 GLU A C 1
ATOM 1792 O O . GLU A 1 233 ? 46.623 -13.695 -70.553 1.00 44.84 233 GLU A O 1
ATOM 1797 N N . ASP A 1 234 ? 46.869 -14.621 -68.522 1.00 41.88 234 ASP A N 1
ATOM 1798 C CA . ASP A 1 234 ? 46.289 -15.925 -68.864 1.00 41.88 234 ASP A CA 1
ATOM 1799 C C . ASP A 1 234 ? 44.819 -15.973 -68.392 1.00 41.88 234 ASP A C 1
ATOM 1801 O O . ASP A 1 234 ? 44.495 -15.850 -67.208 1.00 41.88 234 ASP A O 1
ATOM 1805 N N . GLU A 1 235 ? 43.894 -16.138 -69.343 1.00 50.41 235 GLU A N 1
ATOM 1806 C CA . GLU A 1 235 ? 42.433 -16.010 -69.185 1.00 50.41 235 GLU A CA 1
ATOM 1807 C C . GLU A 1 235 ? 41.730 -17.115 -68.354 1.00 50.41 235 GLU A C 1
ATOM 1809 O O . GLU A 1 235 ? 40.496 -17.136 -68.285 1.00 50.41 235 GLU A O 1
ATOM 1814 N N . GLU A 1 236 ? 42.444 -18.017 -67.673 1.00 48.72 236 GLU A N 1
ATOM 1815 C CA . GLU A 1 236 ? 41.812 -19.130 -66.933 1.00 48.72 236 GLU A CA 1
ATOM 1816 C C . GLU A 1 236 ? 41.473 -18.835 -65.455 1.00 48.72 236 GLU A C 1
ATOM 1818 O O . GLU A 1 236 ? 40.640 -19.531 -64.866 1.00 48.72 236 GLU A O 1
ATOM 1823 N N . ASP A 1 237 ? 41.994 -17.761 -64.851 1.00 49.41 237 ASP A N 1
ATOM 1824 C CA . ASP A 1 237 ? 41.887 -17.545 -63.394 1.00 49.41 237 ASP A CA 1
ATOM 1825 C C . ASP A 1 237 ? 40.652 -16.753 -62.910 1.00 49.41 237 ASP A C 1
ATOM 1827 O O . ASP A 1 237 ? 40.458 -16.524 -61.710 1.00 49.41 237 ASP A O 1
ATOM 1831 N N . ARG A 1 238 ? 39.718 -16.390 -63.802 1.00 48.84 238 ARG A N 1
ATOM 1832 C CA . ARG A 1 238 ? 38.506 -15.623 -63.420 1.00 48.84 238 ARG A CA 1
ATOM 1833 C C . ARG A 1 238 ? 37.529 -16.374 -62.504 1.00 48.84 238 ARG A C 1
ATOM 1835 O O . ARG A 1 238 ? 36.620 -15.753 -61.956 1.00 48.84 238 ARG A O 1
ATOM 1842 N N . LYS A 1 239 ? 37.704 -17.681 -62.280 1.00 48.25 239 LYS A N 1
ATOM 1843 C CA . LYS A 1 239 ? 36.913 -18.442 -61.290 1.00 48.25 239 LYS A CA 1
ATOM 1844 C C . LYS A 1 239 ? 37.503 -18.416 -59.873 1.00 48.25 239 LYS A C 1
ATOM 1846 O O . LYS A 1 239 ? 36.805 -18.800 -58.939 1.00 48.25 239 LYS A O 1
ATOM 1851 N N . ASN A 1 240 ? 38.727 -17.914 -59.698 1.00 45.34 240 ASN A N 1
ATOM 1852 C CA . ASN A 1 240 ? 39.433 -17.860 -58.413 1.00 45.34 240 ASN A CA 1
ATOM 1853 C C . ASN A 1 240 ? 39.442 -16.464 -57.761 1.00 45.34 240 ASN A C 1
ATOM 1855 O O . ASN A 1 240 ? 39.991 -16.304 -56.675 1.00 45.34 240 ASN A O 1
ATOM 1859 N N . GLY A 1 241 ? 38.797 -15.454 -58.360 1.00 46.75 241 GLY A N 1
ATOM 1860 C CA . GLY A 1 241 ? 38.799 -14.068 -57.856 1.00 46.75 241 GLY A CA 1
ATOM 1861 C C . GLY A 1 241 ? 38.150 -13.857 -56.477 1.00 46.75 241 GLY A C 1
ATOM 1862 O O . GLY A 1 241 ? 38.366 -12.831 -55.843 1.00 46.75 241 GLY A O 1
ATOM 1863 N N . SER A 1 242 ? 37.394 -14.836 -55.968 1.00 49.66 242 SER A N 1
ATOM 1864 C CA . SER A 1 242 ? 36.933 -14.841 -54.569 1.00 49.66 242 SER A CA 1
ATOM 1865 C C . SER A 1 242 ? 38.022 -15.285 -53.585 1.00 49.66 242 SER A C 1
ATOM 1867 O O . SER A 1 242 ? 37.898 -15.022 -52.392 1.00 49.66 242 SER A O 1
ATOM 1869 N N . LYS A 1 243 ? 39.055 -15.991 -54.055 1.00 49.91 243 LYS A N 1
ATOM 1870 C CA . LYS A 1 243 ? 40.123 -16.562 -53.230 1.00 49.91 243 LYS A CA 1
ATOM 1871 C C . LYS A 1 243 ? 41.244 -15.552 -52.977 1.00 49.91 243 LYS A C 1
ATOM 1873 O O . LYS A 1 243 ? 41.779 -15.502 -51.878 1.00 49.91 243 LYS A O 1
ATOM 1878 N N . THR A 1 244 ? 41.513 -14.670 -53.937 1.00 52.84 244 THR A N 1
ATOM 1879 C CA . THR A 1 244 ? 42.587 -13.667 -53.843 1.00 52.84 244 THR A CA 1
ATOM 1880 C C . THR A 1 244 ? 42.305 -12.541 -52.842 1.00 52.84 244 THR A C 1
ATOM 1882 O O . THR A 1 244 ? 43.243 -12.029 -52.241 1.00 52.84 244 THR A O 1
ATOM 1885 N N . ILE A 1 245 ? 41.037 -12.188 -52.580 1.00 55.41 245 ILE A N 1
ATOM 1886 C CA . ILE A 1 245 ? 40.681 -11.215 -51.521 1.00 55.41 245 ILE A CA 1
ATOM 1887 C C . ILE A 1 245 ? 40.854 -11.829 -50.115 1.00 55.41 245 ILE A C 1
ATOM 1889 O O . ILE A 1 245 ? 41.121 -11.114 -49.151 1.00 55.41 245 ILE A O 1
ATOM 1893 N N . LEU A 1 246 ? 40.736 -13.155 -49.992 1.00 55.53 246 LEU A N 1
ATOM 1894 C CA . LEU A 1 246 ? 40.837 -13.892 -48.727 1.00 55.53 246 LEU A CA 1
ATOM 1895 C C . LEU A 1 246 ? 42.251 -14.413 -48.421 1.00 55.53 246 LEU A C 1
ATOM 1897 O O . LEU A 1 246 ? 42.545 -14.636 -47.252 1.00 55.53 246 LEU A O 1
ATOM 1901 N N . ASP A 1 247 ? 43.141 -14.534 -49.411 1.00 56.16 247 ASP A N 1
ATOM 1902 C CA . ASP A 1 247 ? 44.539 -14.970 -49.208 1.00 56.16 247 ASP A CA 1
ATOM 1903 C C . ASP A 1 247 ? 45.386 -13.968 -48.391 1.00 56.16 247 ASP A C 1
ATOM 1905 O O . ASP A 1 247 ? 46.439 -14.326 -47.865 1.00 56.16 247 ASP A O 1
ATOM 1909 N N . GLY A 1 248 ? 44.924 -12.720 -48.233 1.00 58.78 248 GLY A N 1
ATOM 1910 C CA . GLY A 1 248 ? 45.544 -11.721 -47.350 1.00 58.78 248 GLY A CA 1
ATOM 1911 C C . GLY A 1 248 ? 45.119 -11.825 -45.879 1.00 58.78 248 GLY A C 1
ATOM 1912 O O . GLY A 1 248 ? 45.729 -11.194 -45.013 1.00 58.78 248 GLY A O 1
ATOM 1913 N N . ILE A 1 249 ? 44.083 -12.613 -45.576 1.00 60.72 249 ILE A N 1
ATOM 1914 C CA . ILE A 1 249 ? 43.617 -12.861 -44.212 1.00 60.72 249 ILE A CA 1
ATOM 1915 C C . ILE A 1 249 ? 44.271 -14.170 -43.768 1.00 60.72 249 ILE A C 1
ATOM 1917 O O . ILE A 1 249 ? 43.822 -15.257 -44.118 1.00 60.72 249 ILE A O 1
ATOM 1921 N N . GLY A 1 250 ? 45.373 -14.063 -43.021 1.00 66.06 250 GLY A N 1
ATOM 1922 C CA . GLY A 1 250 ? 46.035 -15.222 -42.416 1.00 66.06 250 GLY A CA 1
ATOM 1923 C C . GLY A 1 250 ? 45.078 -16.071 -41.558 1.00 66.06 250 GLY A C 1
ATOM 1924 O O . GLY A 1 250 ? 43.956 -15.644 -41.273 1.00 66.06 250 GLY A O 1
ATOM 1925 N N . PRO A 1 251 ? 45.500 -17.272 -41.118 1.00 67.44 251 PRO A N 1
ATOM 1926 C CA . PRO A 1 251 ? 44.642 -18.185 -40.365 1.00 67.44 251 PRO A CA 1
ATOM 1927 C C . PRO A 1 251 ? 44.006 -17.466 -39.169 1.00 67.44 251 PRO A C 1
ATOM 1929 O O . PRO A 1 251 ? 44.702 -16.963 -38.286 1.00 67.44 251 PRO A O 1
ATOM 1932 N N . LEU A 1 252 ? 42.674 -17.391 -39.159 1.00 73.31 252 LEU A N 1
ATOM 1933 C CA . LEU A 1 252 ? 41.920 -16.696 -38.121 1.00 73.31 252 LEU A CA 1
ATOM 1934 C C . LEU A 1 252 ? 42.122 -17.433 -36.789 1.00 73.31 252 LEU A C 1
ATOM 1936 O O . LEU A 1 252 ? 41.759 -18.603 -36.666 1.00 73.31 252 LEU A O 1
ATOM 1940 N N . GLU A 1 253 ? 42.641 -16.745 -35.767 1.00 73.56 253 GLU A N 1
ATOM 1941 C CA . GLU A 1 253 ? 43.020 -17.339 -34.468 1.00 73.56 253 GLU A CA 1
ATOM 1942 C C . GLU A 1 253 ? 41.918 -18.194 -33.809 1.00 73.56 253 GLU A C 1
ATOM 1944 O O . GLU A 1 253 ? 42.206 -19.112 -33.043 1.00 73.56 253 GLU A O 1
ATOM 1949 N N . ARG A 1 254 ? 40.640 -17.903 -34.096 1.00 79.19 254 ARG A N 1
ATOM 1950 C CA . ARG A 1 254 ? 39.471 -18.591 -33.519 1.00 79.19 254 ARG A CA 1
ATOM 1951 C C . ARG A 1 254 ? 38.762 -19.568 -34.456 1.00 79.19 254 ARG A C 1
ATOM 1953 O O . ARG A 1 254 ? 37.800 -20.197 -34.022 1.00 79.19 254 ARG A O 1
ATOM 1960 N N . GLN A 1 255 ? 39.208 -19.725 -35.698 1.00 86.19 255 GLN A N 1
ATOM 1961 C CA . GLN A 1 255 ? 38.507 -20.553 -36.684 1.00 86.19 255 GLN A CA 1
ATOM 1962 C C . GLN A 1 255 ? 38.418 -22.020 -36.257 1.00 86.19 255 GLN A C 1
ATOM 1964 O O . GLN A 1 255 ? 37.320 -22.563 -36.194 1.00 86.19 255 GLN A O 1
ATOM 1969 N N . ALA A 1 256 ? 39.537 -22.619 -35.845 1.00 82.81 256 ALA A N 1
ATOM 1970 C CA . ALA A 1 256 ? 39.557 -24.012 -35.398 1.00 82.81 256 ALA A CA 1
ATOM 1971 C C . ALA A 1 256 ? 38.629 -24.259 -34.190 1.00 82.81 256 ALA A C 1
ATOM 1973 O O . ALA A 1 256 ? 37.998 -25.307 -34.080 1.00 82.81 256 ALA A O 1
ATOM 1974 N N . GLY A 1 257 ? 38.509 -23.275 -33.288 1.00 87.25 257 GLY A N 1
ATOM 1975 C CA . GLY A 1 257 ? 37.609 -23.356 -32.136 1.00 87.25 257 GLY A CA 1
ATOM 1976 C C . GLY A 1 257 ? 36.132 -23.280 -32.527 1.00 87.25 257 GLY A C 1
ATOM 1977 O O . GLY A 1 257 ? 35.316 -24.030 -31.992 1.00 87.25 257 GLY A O 1
ATOM 1978 N N . VAL A 1 258 ? 35.788 -22.406 -33.480 1.00 90.31 258 VAL A N 1
ATOM 1979 C CA . VAL A 1 258 ? 34.422 -22.305 -34.014 1.00 90.31 258 VAL A CA 1
ATOM 1980 C C . VAL A 1 258 ? 34.048 -23.586 -34.756 1.00 90.31 258 VAL A C 1
ATOM 1982 O O . VAL A 1 258 ? 32.980 -24.133 -34.490 1.00 90.31 258 VAL A O 1
ATOM 1985 N N . GLU A 1 259 ? 34.933 -24.103 -35.608 1.00 92.81 259 GLU A N 1
ATOM 1986 C CA . GLU A 1 259 ? 34.713 -25.342 -36.364 1.00 92.81 259 GLU A CA 1
ATOM 1987 C C . GLU A 1 259 ? 34.490 -26.539 -35.432 1.00 92.81 259 GLU A C 1
ATOM 1989 O O . GLU A 1 259 ? 33.483 -27.231 -35.568 1.00 92.81 259 GLU A O 1
ATOM 1994 N N . ALA A 1 260 ? 35.333 -26.712 -34.409 1.00 91.25 260 ALA A N 1
ATOM 1995 C CA . ALA A 1 260 ? 35.163 -27.777 -33.420 1.00 91.25 260 ALA A CA 1
ATOM 1996 C C . ALA A 1 260 ? 33.852 -27.642 -32.618 1.00 91.25 260 ALA A C 1
ATOM 1998 O O . ALA A 1 260 ? 33.175 -28.633 -32.340 1.00 91.25 260 ALA A O 1
ATOM 1999 N N . SER A 1 261 ? 33.459 -26.414 -32.250 1.00 91.81 261 SER A N 1
ATOM 2000 C CA . SER A 1 261 ? 32.186 -26.187 -31.550 1.00 91.81 261 SER A CA 1
ATOM 2001 C C . SER A 1 261 ? 30.979 -26.489 -32.439 1.00 91.81 261 SER A C 1
ATOM 2003 O O . SER A 1 261 ? 30.000 -27.075 -31.975 1.00 91.81 261 SER A O 1
ATOM 2005 N N . TYR A 1 262 ? 31.064 -26.135 -33.722 1.00 94.75 262 TYR A N 1
ATOM 2006 C CA . TYR A 1 262 ? 30.016 -26.377 -34.701 1.00 94.75 262 TYR A CA 1
ATOM 2007 C C . TYR A 1 262 ? 29.865 -27.874 -34.972 1.00 94.75 262 TYR A C 1
ATOM 2009 O O . TYR A 1 262 ? 28.748 -28.386 -34.946 1.00 94.75 262 TYR A O 1
ATOM 2017 N N . GLU A 1 263 ? 30.979 -28.589 -35.136 1.00 95.94 263 GLU A N 1
ATOM 2018 C CA . GLU A 1 263 ? 30.994 -30.045 -35.273 1.00 95.94 263 GLU A CA 1
ATOM 2019 C C . GLU A 1 263 ? 30.321 -30.724 -34.069 1.00 95.94 263 GLU A C 1
ATOM 2021 O O . GLU A 1 263 ? 29.427 -31.551 -34.250 1.00 95.94 263 GLU A O 1
ATOM 2026 N N . GLY A 1 264 ? 30.633 -30.287 -32.843 1.00 94.75 264 GLY A N 1
ATOM 2027 C CA . GLY A 1 264 ? 29.976 -30.786 -31.632 1.00 94.75 264 GLY A CA 1
ATOM 2028 C C . GLY A 1 264 ? 28.464 -30.515 -31.587 1.00 94.75 264 GLY A C 1
ATOM 2029 O O . GLY A 1 264 ? 27.680 -31.378 -31.178 1.00 94.75 264 GLY A O 1
ATOM 2030 N N . VAL A 1 265 ? 28.007 -29.343 -32.041 1.00 95.81 265 VAL A N 1
ATOM 2031 C CA . VAL A 1 265 ? 26.565 -29.034 -32.140 1.00 95.81 265 VAL A CA 1
ATOM 2032 C C . VAL A 1 265 ? 25.885 -29.922 -33.184 1.00 95.81 265 VAL A C 1
ATOM 2034 O O . VAL A 1 265 ? 24.795 -30.442 -32.943 1.00 95.81 265 VAL A O 1
ATOM 2037 N N . VAL A 1 266 ? 26.524 -30.145 -34.331 1.00 96.62 266 VAL A N 1
ATOM 2038 C CA . VAL A 1 266 ? 25.979 -31.008 -35.386 1.00 96.62 266 VAL A CA 1
ATOM 2039 C C . VAL A 1 266 ? 25.908 -32.465 -34.921 1.00 96.62 266 VAL A C 1
ATOM 2041 O O . VAL A 1 266 ? 24.888 -33.125 -35.138 1.00 96.62 266 VAL A O 1
ATOM 2044 N N . GLU A 1 267 ? 26.930 -32.961 -34.223 1.00 96.12 267 GLU A N 1
ATOM 2045 C CA . GLU A 1 267 ? 26.944 -34.318 -33.673 1.00 96.12 267 GLU A CA 1
ATOM 2046 C C . GLU A 1 267 ? 25.846 -34.512 -32.616 1.00 96.12 267 GLU A C 1
ATOM 2048 O O . GLU A 1 267 ? 25.072 -35.473 -32.675 1.00 96.12 267 GLU A O 1
ATOM 2053 N N . THR A 1 268 ? 25.717 -33.571 -31.674 1.00 95.50 268 THR A N 1
ATOM 2054 C CA . THR A 1 268 ? 24.675 -33.619 -30.634 1.00 95.50 268 THR A CA 1
ATOM 2055 C C . THR A 1 268 ? 23.269 -33.536 -31.223 1.00 95.50 268 THR A C 1
ATOM 2057 O O . THR A 1 268 ? 22.388 -34.293 -30.805 1.00 95.50 268 THR A O 1
ATOM 2060 N N . LEU A 1 269 ? 23.056 -32.703 -32.245 1.00 96.19 269 LEU A N 1
ATOM 2061 C CA . LEU A 1 269 ? 21.791 -32.638 -32.975 1.00 96.19 269 LEU A CA 1
ATOM 2062 C C . LEU A 1 269 ? 21.500 -33.944 -33.728 1.00 96.19 269 LEU A C 1
ATOM 2064 O O . LEU A 1 269 ? 20.366 -34.428 -33.712 1.00 96.19 269 LEU A O 1
ATOM 2068 N N . GLY A 1 270 ? 22.513 -34.549 -34.350 1.00 96.31 270 GLY A N 1
ATOM 2069 C CA . GLY A 1 270 ? 22.402 -35.852 -35.008 1.00 96.31 270 GLY A CA 1
ATOM 2070 C C . GLY A 1 270 ? 22.021 -36.964 -34.029 1.00 96.31 270 GLY A C 1
ATOM 2071 O O . GLY A 1 270 ? 21.124 -37.767 -34.306 1.00 96.31 270 GLY A O 1
ATOM 2072 N N . ARG A 1 271 ? 22.636 -36.969 -32.842 1.00 95.12 271 ARG A N 1
ATOM 2073 C CA . ARG A 1 271 ? 22.297 -37.892 -31.756 1.00 95.12 271 ARG A CA 1
ATOM 2074 C C . ARG A 1 271 ? 20.868 -37.683 -31.264 1.00 95.12 271 ARG A C 1
ATOM 2076 O O . ARG A 1 271 ? 20.126 -38.660 -31.173 1.00 95.12 271 ARG A O 1
ATOM 2083 N N . LEU A 1 272 ? 20.461 -36.437 -31.021 1.00 95.50 272 LEU A N 1
ATOM 2084 C CA . LEU A 1 272 ? 19.096 -36.103 -30.613 1.00 95.50 272 LEU A CA 1
ATOM 2085 C C . LEU A 1 272 ? 18.085 -36.574 -31.663 1.00 95.50 272 LEU A C 1
ATOM 2087 O O . LEU A 1 272 ? 17.132 -37.269 -31.328 1.00 95.50 272 LEU A O 1
ATOM 2091 N N . LYS A 1 273 ? 18.328 -36.291 -32.948 1.00 95.06 273 LYS A N 1
ATOM 2092 C CA . LYS A 1 273 ? 17.471 -36.748 -34.052 1.00 95.06 273 LYS A CA 1
ATOM 2093 C C . LYS A 1 273 ? 17.308 -38.274 -34.072 1.00 95.06 273 LYS A C 1
ATOM 2095 O O . LYS A 1 273 ? 16.226 -38.761 -34.389 1.00 95.06 273 LYS A O 1
ATOM 2100 N N . ARG A 1 274 ? 18.354 -39.029 -33.719 1.00 95.06 274 ARG A N 1
ATOM 2101 C CA . ARG A 1 274 ? 18.317 -40.498 -33.634 1.00 95.06 274 ARG A CA 1
ATOM 2102 C C . ARG A 1 274 ? 17.592 -41.010 -32.384 1.00 95.06 274 ARG A C 1
ATOM 2104 O O . ARG A 1 274 ? 16.946 -42.052 -32.447 1.00 95.06 274 ARG A O 1
ATOM 2111 N N . GLU A 1 275 ? 17.706 -40.311 -31.257 1.00 94.06 275 GLU A N 1
ATOM 2112 C CA . GLU A 1 275 ? 17.136 -40.727 -29.966 1.00 94.06 275 GLU A CA 1
ATOM 2113 C C . GLU A 1 275 ? 15.668 -40.294 -29.782 1.00 94.06 275 GLU A C 1
ATOM 2115 O O . GLU A 1 275 ? 14.905 -41.007 -29.129 1.00 94.06 275 GLU A O 1
ATOM 2120 N N . MET A 1 276 ? 15.243 -39.193 -30.414 1.00 92.00 276 MET A N 1
ATOM 2121 C CA . MET A 1 276 ? 13.883 -38.636 -30.320 1.00 92.00 276 MET A CA 1
ATOM 2122 C C . MET A 1 276 ? 12.759 -39.633 -30.669 1.00 92.00 276 MET A C 1
ATOM 2124 O O . MET A 1 276 ? 11.791 -39.712 -29.917 1.00 92.00 276 MET A O 1
ATOM 2128 N N . PRO A 1 27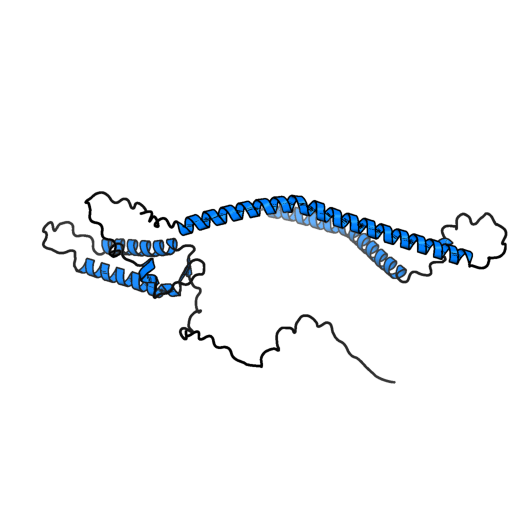7 ? 12.841 -40.456 -31.733 1.00 93.44 277 PRO A N 1
ATOM 2129 C CA . PRO A 1 277 ? 11.787 -41.433 -32.019 1.00 93.44 277 PRO A CA 1
ATOM 2130 C C . PRO A 1 277 ? 11.636 -42.492 -30.918 1.00 93.44 277 PRO A C 1
ATOM 2132 O O . PRO A 1 277 ? 10.527 -42.910 -30.592 1.00 93.44 277 PRO A O 1
ATOM 2135 N N . ALA A 1 278 ? 12.748 -42.915 -30.308 1.00 91.81 278 ALA A N 1
ATOM 2136 C CA . ALA A 1 278 ? 12.733 -43.921 -29.251 1.00 91.81 278 ALA A CA 1
ATOM 2137 C C . ALA A 1 278 ? 12.183 -43.360 -27.931 1.00 91.81 278 ALA A C 1
ATOM 2139 O O . ALA A 1 278 ? 11.437 -44.056 -27.235 1.00 91.81 278 ALA A O 1
ATOM 2140 N N . THR A 1 279 ? 12.520 -42.110 -27.587 1.00 92.12 279 THR A N 1
ATOM 2141 C CA . THR A 1 279 ? 11.955 -41.433 -26.411 1.00 92.12 279 THR A CA 1
ATOM 2142 C C . THR A 1 279 ? 10.461 -41.180 -26.587 1.00 92.12 279 THR A C 1
ATOM 2144 O O . THR A 1 279 ? 9.702 -41.499 -25.673 1.00 92.12 279 THR A O 1
ATOM 2147 N N . VAL A 1 280 ? 10.018 -40.739 -27.770 1.00 94.31 280 VAL A N 1
ATOM 2148 C CA . VAL A 1 280 ? 8.592 -40.577 -28.102 1.00 94.31 280 VAL A CA 1
ATOM 2149 C C . VAL A 1 280 ? 7.852 -41.910 -27.992 1.00 94.31 280 VAL A C 1
ATOM 2151 O O . VAL A 1 280 ? 6.874 -41.997 -27.258 1.00 94.31 280 VAL A O 1
ATOM 2154 N N . ALA A 1 281 ? 8.370 -42.991 -28.581 1.00 93.44 281 ALA A N 1
ATOM 2155 C CA . ALA A 1 281 ? 7.750 -44.314 -28.465 1.00 93.44 281 ALA A CA 1
ATOM 2156 C C . ALA A 1 281 ? 7.706 -44.840 -27.015 1.00 93.44 281 ALA A C 1
ATOM 2158 O O . ALA A 1 281 ? 6.843 -45.644 -26.654 1.00 93.44 281 ALA A O 1
ATOM 2159 N N . LYS A 1 282 ? 8.658 -44.444 -26.160 1.00 92.75 282 LYS A N 1
ATOM 2160 C CA . LYS A 1 282 ? 8.627 -44.769 -24.726 1.00 92.75 282 LYS A CA 1
ATOM 2161 C C . LYS A 1 282 ? 7.573 -43.937 -23.990 1.00 92.75 282 LYS A C 1
ATOM 2163 O O . LYS A 1 282 ? 6.871 -44.490 -23.148 1.00 92.75 282 LYS A O 1
ATOM 2168 N N . MET A 1 283 ? 7.442 -42.653 -24.321 1.00 92.62 283 MET A N 1
ATOM 2169 C CA . MET A 1 283 ? 6.418 -41.770 -23.760 1.00 92.62 283 MET A CA 1
ATOM 2170 C C . MET A 1 283 ? 5.008 -42.198 -24.164 1.00 92.62 283 MET A C 1
ATOM 2172 O O . MET A 1 283 ? 4.141 -42.274 -23.301 1.00 92.62 283 MET A O 1
ATOM 2176 N N . GLU A 1 284 ? 4.780 -42.544 -25.431 1.00 92.19 284 GLU A N 1
ATOM 2177 C CA . GLU A 1 284 ? 3.484 -43.042 -25.902 1.00 92.19 284 GLU A CA 1
ATOM 2178 C C . GLU A 1 284 ? 3.103 -44.348 -25.203 1.00 92.19 284 GLU A C 1
ATOM 2180 O O . GLU A 1 284 ? 1.997 -44.466 -24.686 1.00 92.19 284 GLU A O 1
ATOM 2185 N N . ARG A 1 285 ? 4.040 -45.300 -25.078 1.00 88.94 285 ARG A N 1
ATOM 2186 C CA . ARG A 1 285 ? 3.796 -46.544 -24.328 1.00 88.94 285 ARG A CA 1
ATOM 2187 C C . ARG A 1 285 ? 3.488 -46.295 -22.854 1.00 88.94 285 ARG A C 1
ATOM 2189 O O . ARG A 1 285 ? 2.594 -46.937 -22.313 1.00 88.94 285 ARG A O 1
ATOM 2196 N N . ALA A 1 286 ? 4.201 -45.373 -22.209 1.00 92.00 286 ALA A N 1
ATOM 2197 C CA . ALA A 1 286 ? 3.935 -45.001 -20.821 1.00 92.00 286 ALA A CA 1
ATOM 2198 C C . ALA A 1 286 ? 2.569 -44.317 -20.664 1.00 92.00 286 ALA A C 1
ATOM 2200 O O . ALA A 1 286 ? 1.851 -44.606 -19.711 1.00 92.00 286 ALA A O 1
ATOM 2201 N N . ARG A 1 287 ? 2.188 -43.454 -21.613 1.00 89.56 287 ARG A N 1
ATOM 2202 C CA . ARG A 1 287 ? 0.871 -42.814 -21.645 1.00 89.56 287 ARG A CA 1
ATOM 2203 C C . ARG A 1 287 ? -0.240 -43.855 -21.776 1.00 89.56 287 ARG A C 1
ATOM 2205 O O . ARG A 1 287 ? -1.160 -43.849 -20.970 1.00 89.56 287 ARG A O 1
ATOM 2212 N N . VAL A 1 288 ? -0.118 -44.760 -22.745 1.00 91.12 288 VAL A N 1
ATOM 2213 C CA . VAL A 1 288 ? -1.086 -45.841 -22.976 1.00 91.12 288 VAL A CA 1
ATOM 2214 C C . VAL A 1 288 ? -1.209 -46.728 -21.734 1.00 91.12 288 VAL A C 1
ATOM 2216 O O . VAL A 1 288 ? -2.315 -47.001 -21.284 1.00 91.12 288 VAL A O 1
ATOM 2219 N N . ALA A 1 289 ? -0.091 -47.121 -21.115 1.00 88.00 289 ALA A N 1
ATOM 2220 C CA . ALA A 1 289 ? -0.113 -47.878 -19.862 1.00 88.00 289 ALA A CA 1
ATOM 2221 C C . ALA A 1 289 ? -0.792 -47.108 -18.712 1.00 88.00 289 ALA A C 1
ATOM 2223 O O . ALA A 1 289 ? -1.520 -47.704 -17.923 1.00 88.00 289 ALA A O 1
ATOM 2224 N N . GLY A 1 290 ? -0.584 -45.791 -18.626 1.00 85.12 290 GLY A N 1
ATOM 2225 C CA . GLY A 1 290 ? -1.258 -44.932 -17.652 1.00 85.12 290 GLY A CA 1
ATOM 2226 C C . GLY A 1 290 ? -2.773 -44.868 -17.856 1.00 85.12 290 GLY A C 1
ATOM 2227 O O . GLY A 1 290 ? -3.510 -44.906 -16.876 1.00 85.12 290 GLY A O 1
ATOM 2228 N N . GLU A 1 291 ? -3.242 -44.828 -19.106 1.00 84.25 291 GLU A N 1
ATOM 2229 C CA . GLU A 1 291 ? -4.676 -44.868 -19.423 1.00 84.25 291 GLU A CA 1
ATOM 2230 C C . GLU A 1 291 ? -5.315 -46.179 -18.927 1.00 84.25 291 GLU A C 1
ATOM 2232 O O . GLU A 1 291 ? -6.340 -46.119 -18.251 1.00 84.25 291 GLU A O 1
ATOM 2237 N N . TYR A 1 292 ? -4.669 -47.337 -19.125 1.00 81.88 292 TYR A N 1
ATOM 2238 C CA . TYR A 1 292 ? -5.179 -48.622 -18.616 1.00 81.88 292 TYR A CA 1
ATOM 2239 C C . TYR A 1 292 ? -5.299 -48.672 -17.083 1.00 81.88 292 TYR A C 1
ATOM 2241 O O . TYR A 1 292 ? -6.313 -49.132 -16.563 1.00 81.88 292 TYR A O 1
ATOM 2249 N N . VAL A 1 293 ? -4.312 -48.142 -16.350 1.00 79.75 293 VAL A N 1
ATOM 2250 C CA . VAL A 1 293 ? -4.337 -48.101 -14.872 1.00 79.75 293 VAL A CA 1
ATOM 2251 C C . VAL A 1 293 ? -5.449 -47.191 -14.338 1.00 79.75 293 VAL A C 1
ATOM 2253 O O . VAL A 1 293 ? -6.011 -47.460 -13.279 1.00 79.75 293 VAL A O 1
ATOM 2256 N N . VAL A 1 294 ? -5.778 -46.113 -15.055 1.00 74.38 294 VAL A N 1
ATOM 2257 C CA . VAL A 1 294 ? -6.856 -45.188 -14.671 1.00 74.38 294 VAL A CA 1
ATOM 2258 C C . VAL A 1 294 ? -8.238 -45.780 -14.962 1.00 74.38 294 VAL A C 1
ATOM 2260 O O . VAL A 1 294 ? -9.176 -45.488 -14.229 1.00 74.38 294 VAL A O 1
ATOM 2263 N N . THR A 1 295 ? -8.375 -46.620 -15.992 1.00 71.75 295 THR A N 1
ATOM 2264 C CA . THR A 1 295 ? -9.658 -47.245 -16.362 1.00 71.75 295 THR A CA 1
ATOM 2265 C C . THR A 1 295 ? -10.003 -48.520 -15.582 1.00 71.75 295 THR A C 1
ATOM 2267 O O . THR A 1 295 ? -11.153 -48.945 -15.618 1.00 71.75 295 THR A O 1
ATOM 2270 N N . GLU A 1 296 ? -9.044 -49.138 -14.882 1.00 57.88 296 GLU A N 1
ATOM 2271 C CA . GLU A 1 296 ? -9.248 -50.354 -14.065 1.00 57.88 296 GLU A CA 1
ATOM 2272 C C . GLU A 1 296 ? -9.559 -50.067 -12.577 1.00 57.88 296 GLU A C 1
ATOM 2274 O O . GLU A 1 296 ? -9.393 -50.938 -11.719 1.00 57.88 296 GLU A O 1
ATOM 2279 N N . ARG A 1 297 ? -10.031 -48.858 -12.248 1.00 46.19 297 ARG A N 1
ATOM 2280 C CA . ARG A 1 297 ? -10.468 -48.470 -10.898 1.00 46.19 297 ARG A CA 1
ATOM 2281 C C . ARG A 1 297 ? -11.879 -47.902 -10.909 1.00 46.19 297 ARG A C 1
ATOM 2283 O O . ARG A 1 297 ? -12.590 -48.153 -9.911 1.00 46.19 297 ARG A O 1
#

InterPro domains:
  IPR013950 Kinetochore Mis14/Nsl1 [PF08641] (107-274)
  IPR013950 Kinetochore Mis14/Nsl1 [PTHR31749] (28-287)

Radius of gyration: 45.85 Å; chains: 1; bounding box: 110×72×120 Å